Protein AF-A0A7X7AUW6-F1 (afdb_monomer_lite)

pLDDT: mean 80.63, std 22.16, range [25.52, 98.69]

Radius of gyration: 25.63 Å; chains: 1; bounding box: 77×44×55 Å

Secondary structure (DSSP, 8-state):
-----TTSHHHHTTSGGG----PPPPPP---SSHHHHHHHHHHHHHHHHHHHHT----HHHHHHHHHHS-SEEE-S--EEEEE--TTS---TTT-EEEEEEEEEEE-S-TTBTTTEEEEEEEEEEEEE-TTSTT--EEEEEEEEEEEEEEEEE-TTS-EEEEEEEEEEEEE----GGG--EEEEEEEEEEEESSSS-EEEE-

Sequence (202 aa):
MKYFSRSIVVLLFLFFSLFDINGQEEKQEVDTIDNSTKRIDLLIKEKVLKERSSLEISEDDVRRKLDSTHSFGILKDNYFITGNPLNKQFNVENADVKYQISFRQRLSSSYLPFNTFIFISYTQKSFWSIYKKSSPFRDTNFNPGIGFGRYLISDDNNYMGSVFLQLEHESNGKDSLNSRSWDFASISGKYYFNEQLFFRAK

Structure (mmCIF, N/CA/C/O backbone):
data_AF-A0A7X7AUW6-F1
#
_entry.id   AF-A0A7X7AUW6-F1
#
loop_
_atom_site.group_PDB
_atom_site.id
_atom_site.type_symbol
_atom_site.label_atom_id
_atom_site.label_alt_id
_atom_site.label_comp_id
_atom_site.label_asym_id
_atom_site.label_entity_id
_atom_site.label_seq_id
_atom_site.pdbx_PDB_ins_code
_atom_site.Cartn_x
_atom_site.Cartn_y
_atom_site.Cartn_z
_atom_site.occupancy
_atom_site.B_iso_or_equiv
_atom_site.auth_seq_id
_atom_site.auth_comp_id
_atom_site.auth_asym_id
_atom_site.auth_atom_id
_atom_site.pdbx_PDB_model_num
ATOM 1 N N . MET A 1 1 ? -30.098 21.031 17.868 1.00 42.16 1 MET A N 1
ATOM 2 C CA . MET A 1 1 ? -29.919 22.415 17.371 1.00 42.16 1 MET A CA 1
ATOM 3 C C . MET A 1 1 ? -28.447 22.806 17.490 1.00 42.16 1 MET A C 1
ATOM 5 O O . MET A 1 1 ? -28.010 23.008 18.613 1.00 42.16 1 MET A O 1
ATOM 9 N N . LYS A 1 2 ? -27.694 22.853 16.373 1.00 35.31 2 LYS A N 1
ATOM 10 C CA . LYS A 1 2 ? -26.579 23.790 16.076 1.00 35.31 2 LYS A CA 1
ATOM 11 C C . LYS A 1 2 ? -25.872 23.403 14.754 1.00 35.31 2 LYS A C 1
ATOM 13 O O . LYS A 1 2 ? -25.181 22.401 14.682 1.00 35.31 2 LYS A O 1
ATOM 18 N N . TYR A 1 3 ? -26.112 24.246 13.745 1.00 39.78 3 TYR A N 1
ATOM 19 C CA . TYR A 1 3 ? -25.305 24.587 12.560 1.00 39.78 3 TYR A CA 1
ATOM 20 C C . TYR A 1 3 ? -24.796 23.486 11.611 1.00 39.78 3 TYR A C 1
ATOM 22 O O . TYR A 1 3 ? -23.622 23.137 11.599 1.00 39.78 3 TYR A O 1
ATOM 30 N N . PHE A 1 4 ? -25.672 23.081 10.686 1.00 34.62 4 PHE A N 1
ATOM 31 C CA . PHE A 1 4 ? -25.282 22.563 9.371 1.00 34.62 4 PHE A CA 1
ATOM 32 C C . PHE A 1 4 ? -25.029 23.768 8.442 1.00 34.62 4 PHE A C 1
ATOM 34 O O . PHE A 1 4 ? -25.927 24.585 8.221 1.00 34.62 4 PHE A O 1
ATOM 41 N N . SER A 1 5 ? -23.796 23.938 7.960 1.00 37.59 5 SER A N 1
ATOM 42 C CA . SER A 1 5 ? -23.404 25.049 7.081 1.00 37.59 5 SER A CA 1
ATOM 43 C C . SER A 1 5 ? -24.093 24.933 5.715 1.00 37.59 5 SER A C 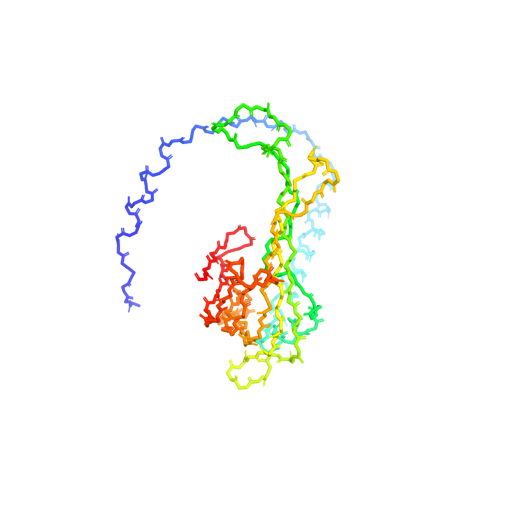1
ATOM 45 O O . SER A 1 5 ? -23.928 23.951 4.995 1.00 37.59 5 SER A O 1
ATOM 47 N N . ARG A 1 6 ? -24.871 25.961 5.360 1.00 46.72 6 ARG A N 1
ATOM 48 C CA . ARG A 1 6 ? -25.712 26.065 4.152 1.00 46.72 6 ARG A CA 1
ATOM 49 C C . ARG A 1 6 ? -24.939 26.231 2.830 1.00 46.72 6 ARG A C 1
ATOM 51 O O . ARG A 1 6 ? -25.569 26.396 1.792 1.00 46.72 6 ARG A O 1
ATOM 58 N N . SER A 1 7 ? -23.609 26.152 2.826 1.00 44.56 7 SER A N 1
ATOM 59 C CA . SER A 1 7 ? -22.804 26.462 1.631 1.00 44.56 7 SER A CA 1
ATOM 60 C C . SER A 1 7 ? -22.541 25.275 0.690 1.00 44.56 7 SER A C 1
ATOM 62 O O . SER A 1 7 ? -22.112 25.491 -0.437 1.00 44.56 7 SER A O 1
ATOM 64 N N . ILE A 1 8 ? -22.819 24.031 1.098 1.00 43.50 8 ILE A N 1
ATOM 65 C CA . ILE A 1 8 ? -22.532 22.829 0.279 1.00 43.50 8 ILE A CA 1
ATOM 66 C C . ILE A 1 8 ? -23.701 22.452 -0.648 1.00 43.50 8 ILE A C 1
ATOM 68 O O . ILE A 1 8 ? -23.494 21.877 -1.714 1.00 43.50 8 ILE A O 1
ATOM 72 N N . VAL A 1 9 ? -24.932 22.831 -0.296 1.00 46.25 9 VAL A N 1
ATOM 73 C CA . VAL A 1 9 ? -26.137 22.428 -1.044 1.00 46.25 9 VAL A CA 1
ATOM 74 C C . VAL A 1 9 ? -26.258 23.156 -2.391 1.00 46.25 9 VAL A C 1
ATOM 76 O O . VAL A 1 9 ? -26.790 22.597 -3.344 1.00 46.25 9 VAL A O 1
ATOM 79 N N . VAL A 1 10 ? -25.709 24.370 -2.515 1.00 44.62 10 VAL A N 1
ATOM 80 C CA . VAL A 1 10 ? -25.826 25.167 -3.752 1.00 44.62 10 VAL A CA 1
ATOM 81 C C . VAL A 1 10 ? -24.852 24.696 -4.843 1.00 44.62 10 VAL A C 1
ATOM 83 O O . VAL A 1 10 ? -25.171 24.803 -6.023 1.00 44.62 10 VAL A O 1
ATOM 86 N N . LEU A 1 11 ? -23.709 24.095 -4.486 1.00 35.91 11 LEU A N 1
ATOM 87 C CA . LEU A 1 11 ? -22.732 23.620 -5.479 1.00 35.91 11 LEU A CA 1
ATOM 88 C C . LEU A 1 11 ? -23.131 22.283 -6.139 1.00 35.91 11 LEU A C 1
ATOM 90 O O . LEU A 1 11 ? -22.695 21.993 -7.248 1.00 35.91 11 LEU A O 1
ATOM 94 N N . LEU A 1 12 ? -23.982 21.485 -5.483 1.00 40.31 12 LEU A N 1
ATOM 95 C CA . LEU A 1 12 ? -24.453 20.185 -5.984 1.00 40.31 12 LEU A CA 1
ATOM 96 C C . LEU A 1 12 ? -25.571 20.301 -7.033 1.00 40.31 12 LEU A C 1
ATOM 98 O O . LEU A 1 12 ? -25.712 19.414 -7.872 1.00 40.31 12 LEU A O 1
ATOM 102 N N . PHE A 1 13 ? -26.325 21.404 -7.040 1.00 42.47 13 PHE A N 1
ATOM 103 C CA . PHE A 1 13 ? -27.402 21.619 -8.015 1.00 42.47 13 PHE A CA 1
ATOM 104 C C . PHE A 1 13 ? -26.894 21.954 -9.428 1.00 42.47 13 PHE A C 1
ATOM 106 O O . PHE A 1 13 ? -27.584 21.668 -10.401 1.00 42.47 13 PHE A O 1
ATOM 113 N N . LEU A 1 14 ? -25.677 22.495 -9.565 1.00 35.28 14 LEU A N 1
ATOM 114 C CA . LEU A 1 14 ? -25.087 22.845 -10.867 1.00 35.28 14 LEU A CA 1
ATOM 115 C C . LEU A 1 14 ? -24.444 21.658 -11.605 1.00 35.28 14 LEU A C 1
ATOM 117 O O . LEU A 1 14 ? -24.085 21.799 -12.768 1.00 35.28 14 LEU A O 1
ATOM 121 N N . PHE A 1 15 ? -24.311 20.489 -10.968 1.00 39.88 15 PHE A N 1
ATOM 122 C CA . PHE A 1 15 ? -23.691 19.309 -11.591 1.00 39.88 15 PHE A CA 1
ATOM 123 C C . PHE A 1 15 ? -24.710 18.320 -12.187 1.00 39.88 15 PHE A C 1
ATOM 125 O O . PHE A 1 15 ? -24.343 17.464 -12.987 1.00 39.88 15 PHE A O 1
ATOM 132 N N . PHE A 1 16 ? -25.995 18.445 -11.837 1.00 41.78 16 PHE A N 1
ATOM 133 C CA . PHE A 1 16 ? -27.054 17.539 -12.305 1.00 41.78 16 PHE A CA 1
ATOM 134 C C . PHE A 1 16 ? -27.676 17.927 -13.657 1.00 41.78 16 PHE A C 1
ATOM 136 O O . PHE A 1 16 ? -28.463 17.156 -14.195 1.00 41.78 16 PHE A O 1
ATOM 143 N N . SER A 1 17 ? -27.314 19.070 -14.253 1.00 33.62 17 SER A N 1
ATOM 144 C CA . SER A 1 17 ? -27.879 19.518 -15.539 1.00 33.62 17 SER A CA 1
ATOM 145 C C . SER A 1 17 ? -27.188 18.938 -16.785 1.00 33.62 17 SER A C 1
ATOM 147 O O . SER A 1 17 ? -27.391 19.466 -17.873 1.00 33.62 17 SER A O 1
ATOM 149 N N . LEU A 1 18 ? -26.343 17.907 -16.651 1.00 33.12 18 LEU A N 1
ATOM 150 C CA . LEU A 1 18 ? -25.552 17.351 -17.765 1.00 33.12 18 LEU A CA 1
ATOM 151 C C . LEU A 1 18 ? -25.733 15.842 -18.009 1.00 33.12 18 LEU A C 1
ATOM 153 O O . LEU A 1 18 ? -24.964 15.262 -18.770 1.00 33.12 18 LEU A O 1
ATOM 157 N N . PHE A 1 19 ? -26.742 15.198 -17.418 1.00 38.19 19 PHE A N 1
ATOM 158 C CA . PHE A 1 19 ? -27.024 13.783 -17.683 1.00 38.19 19 PHE A CA 1
ATOM 159 C C . PHE A 1 19 ? -28.430 13.598 -18.261 1.00 38.19 19 PHE A C 1
ATOM 161 O O . PHE A 1 19 ? -29.406 13.519 -17.520 1.00 38.19 19 PHE A O 1
ATOM 168 N N . ASP A 1 20 ? -28.517 13.490 -19.589 1.00 37.97 20 ASP A N 1
ATOM 169 C CA . ASP A 1 20 ? -29.679 12.911 -20.268 1.00 37.97 20 ASP A CA 1
ATOM 170 C C . ASP A 1 20 ? -29.674 11.393 -20.037 1.00 37.97 20 ASP A C 1
ATOM 172 O O . ASP A 1 20 ? -28.840 10.660 -20.574 1.00 37.97 20 ASP A O 1
ATOM 176 N N . ILE A 1 21 ? -30.596 10.914 -19.201 1.00 37.03 21 ILE A N 1
ATOM 177 C CA . ILE A 1 21 ? -30.823 9.487 -18.956 1.00 37.03 21 ILE A CA 1
ATOM 178 C C . ILE A 1 21 ? -31.980 9.044 -19.854 1.00 37.03 21 ILE A C 1
ATOM 180 O O . ILE A 1 21 ? -33.142 9.291 -19.545 1.00 37.03 21 ILE A O 1
ATOM 184 N N . ASN A 1 22 ? -31.669 8.360 -20.956 1.00 31.38 22 ASN A N 1
ATOM 185 C CA . ASN A 1 22 ? -32.659 7.588 -21.705 1.00 31.38 22 ASN A CA 1
ATOM 186 C C . ASN A 1 22 ? -32.794 6.204 -21.055 1.00 31.38 22 ASN A C 1
ATOM 188 O O . ASN A 1 22 ? -31.885 5.381 -21.154 1.00 31.38 22 ASN A O 1
ATOM 192 N N . GLY A 1 23 ? -33.916 5.957 -20.377 1.00 29.97 23 GLY A N 1
ATOM 193 C CA . GLY A 1 23 ? -34.311 4.629 -19.903 1.00 29.97 23 GLY A CA 1
ATOM 194 C C . GLY A 1 23 ? -35.258 3.963 -20.901 1.00 29.97 23 GLY A C 1
ATOM 195 O O . GLY A 1 23 ? -36.224 4.585 -21.334 1.00 29.97 23 GLY A O 1
ATOM 196 N N . GLN A 1 24 ? -34.990 2.710 -21.275 1.00 25.52 24 GLN A N 1
ATOM 197 C CA . GLN A 1 24 ? -35.984 1.860 -21.938 1.00 25.52 24 GLN A CA 1
ATOM 198 C C . GLN A 1 24 ? -36.875 1.189 -20.885 1.00 25.52 24 GLN A C 1
ATOM 200 O O . GLN A 1 24 ? -36.371 0.671 -19.891 1.00 25.52 24 GLN A O 1
ATOM 205 N N . GLU A 1 25 ? -38.188 1.197 -21.122 1.00 31.23 25 GLU A N 1
ATOM 206 C CA . GLU A 1 25 ? -39.197 0.506 -20.311 1.00 31.23 25 GLU A CA 1
ATOM 207 C C . GLU A 1 25 ? -39.195 -1.011 -20.563 1.00 31.23 25 GLU A C 1
ATOM 209 O O . GLU A 1 25 ? -39.184 -1.468 -21.708 1.00 31.23 25 GLU A O 1
ATOM 214 N N . GLU A 1 26 ? -39.272 -1.791 -19.483 1.00 28.03 26 GLU A N 1
ATOM 215 C CA . GLU A 1 26 ? -39.478 -3.242 -19.493 1.00 28.03 26 GLU A CA 1
ATOM 216 C C . GLU A 1 26 ? -40.971 -3.557 -19.258 1.00 28.03 26 GLU A C 1
ATOM 218 O O . GLU A 1 26 ? -41.591 -3.044 -18.325 1.00 28.03 26 GLU A O 1
ATOM 223 N N . LYS A 1 27 ? -41.572 -4.378 -20.132 1.00 29.92 27 LYS A N 1
ATOM 224 C CA . LYS A 1 27 ? -42.983 -4.804 -20.059 1.00 29.92 27 LYS A CA 1
ATOM 225 C C . LYS A 1 27 ? -43.181 -5.932 -19.038 1.00 29.92 27 LYS A C 1
ATOM 227 O O . LYS A 1 27 ? -42.437 -6.904 -19.041 1.00 29.92 27 LYS A O 1
ATOM 232 N N . GLN A 1 28 ? -44.250 -5.825 -18.245 1.00 40.25 28 GLN A N 1
ATOM 233 C CA . GLN A 1 28 ? -44.745 -6.849 -17.314 1.00 40.25 28 GLN A CA 1
ATOM 234 C C . GLN A 1 28 ? -45.430 -8.037 -18.010 1.00 40.25 28 GLN A C 1
ATOM 236 O O . GLN A 1 28 ? -46.217 -7.830 -18.935 1.00 40.25 28 GLN A O 1
ATOM 241 N N . GLU A 1 29 ? -45.269 -9.244 -17.446 1.00 31.86 29 GLU A N 1
ATOM 242 C CA . GLU A 1 29 ? -46.174 -10.382 -17.674 1.00 31.86 29 GLU A CA 1
ATOM 243 C C . GLU A 1 29 ? -46.441 -11.224 -16.392 1.00 31.86 29 GLU A C 1
ATOM 245 O O . GLU A 1 29 ? -45.546 -11.850 -15.837 1.00 31.86 29 GLU A O 1
ATOM 250 N N . VAL A 1 30 ? -47.710 -11.154 -15.950 1.00 40.16 30 VAL A N 1
ATOM 251 C CA . VAL A 1 30 ? -48.655 -12.104 -15.297 1.00 40.16 30 VAL A CA 1
ATOM 252 C C . VAL A 1 30 ? -48.260 -13.009 -14.100 1.00 40.16 30 VAL A C 1
ATOM 254 O O . VAL A 1 30 ? -47.555 -14.008 -14.214 1.00 40.16 30 VAL A O 1
ATOM 257 N N . ASP A 1 31 ? -48.945 -12.728 -12.979 1.00 52.84 31 ASP A N 1
ATOM 258 C CA . ASP A 1 31 ? -49.043 -13.464 -11.709 1.00 52.84 31 ASP A CA 1
ATOM 259 C C . ASP A 1 31 ? -49.947 -14.711 -11.749 1.00 52.84 31 ASP A C 1
ATOM 261 O O . ASP A 1 31 ? -51.124 -14.615 -12.093 1.00 52.84 31 ASP A O 1
ATOM 265 N N . THR A 1 32 ? -49.463 -15.847 -11.223 1.00 48.50 32 THR A N 1
ATOM 266 C CA . THR A 1 32 ? -50.325 -16.884 -10.591 1.00 48.50 32 THR A CA 1
ATOM 267 C C . THR A 1 32 ? -49.701 -17.623 -9.384 1.00 48.50 32 THR A C 1
ATOM 269 O O . THR A 1 32 ? -50.350 -18.491 -8.807 1.00 48.50 32 THR A O 1
ATOM 272 N N . ILE A 1 33 ? -48.498 -17.260 -8.910 1.00 45.16 33 ILE A N 1
ATOM 273 C CA . ILE A 1 33 ? -47.813 -17.929 -7.766 1.00 45.16 33 ILE A CA 1
ATOM 274 C C . ILE A 1 33 ? -47.707 -17.018 -6.512 1.00 45.16 33 ILE A C 1
ATOM 276 O O . ILE A 1 33 ? -47.385 -17.460 -5.410 1.00 45.16 33 ILE A O 1
ATOM 280 N N . ASP A 1 34 ? -48.067 -15.745 -6.656 1.00 56.97 34 ASP A N 1
ATOM 281 C CA . ASP A 1 34 ? -47.532 -14.607 -5.899 1.00 56.97 34 ASP A CA 1
ATOM 282 C C . ASP A 1 34 ? -47.958 -14.483 -4.416 1.00 56.97 34 ASP A C 1
ATOM 284 O O . ASP A 1 34 ? -47.169 -14.065 -3.571 1.00 56.97 34 ASP A O 1
ATOM 288 N N . ASN A 1 35 ? -49.164 -14.902 -4.017 1.00 51.97 35 ASN A N 1
ATOM 289 C CA . ASN A 1 35 ? -49.648 -14.608 -2.654 1.00 51.97 35 ASN A CA 1
ATOM 290 C C . ASN A 1 35 ? -49.057 -15.501 -1.545 1.00 51.97 35 ASN A C 1
ATOM 292 O O . ASN A 1 35 ? -48.914 -15.059 -0.401 1.00 51.97 35 ASN A O 1
ATOM 296 N N . SER A 1 36 ? -48.706 -16.751 -1.851 1.00 50.28 36 SER A N 1
ATOM 297 C CA . SER A 1 36 ? -48.067 -17.673 -0.898 1.00 50.28 36 SER A CA 1
ATOM 298 C C . SER A 1 36 ? -46.583 -17.366 -0.717 1.00 50.28 36 SER A C 1
ATOM 300 O O . SER A 1 36 ? -46.098 -17.328 0.414 1.00 50.28 36 SER A O 1
ATOM 302 N N . THR A 1 37 ? -45.881 -17.074 -1.812 1.00 49.50 37 THR A N 1
ATOM 303 C CA . THR A 1 37 ? -44.485 -16.624 -1.796 1.00 49.50 37 THR A CA 1
ATOM 304 C C . THR A 1 37 ? -44.355 -15.257 -1.143 1.00 49.50 37 THR A C 1
ATOM 306 O O . THR A 1 37 ? -43.500 -15.115 -0.280 1.00 49.50 37 THR A O 1
ATOM 309 N N . LYS A 1 38 ? -45.258 -14.297 -1.403 1.00 59.84 38 LYS A N 1
ATOM 310 C CA . LYS A 1 38 ? -45.257 -13.000 -0.698 1.00 59.84 38 LYS A CA 1
ATOM 311 C C . LYS A 1 38 ? -45.365 -13.139 0.814 1.00 59.84 38 LYS A C 1
ATOM 313 O O . LYS A 1 38 ? -44.692 -12.408 1.532 1.00 59.84 38 LYS A O 1
ATOM 318 N N . ARG A 1 39 ? -46.186 -14.067 1.322 1.00 56.12 39 ARG A N 1
ATOM 319 C CA . ARG A 1 39 ? -46.294 -14.325 2.771 1.00 56.12 39 ARG A CA 1
ATOM 320 C C . ARG A 1 39 ? -45.024 -14.948 3.338 1.00 56.12 39 ARG A C 1
ATOM 322 O O . ARG A 1 39 ? -44.604 -14.556 4.420 1.00 56.12 39 ARG A O 1
ATOM 329 N N . ILE A 1 40 ? -44.414 -15.886 2.618 1.00 59.00 40 ILE A N 1
ATOM 330 C CA . ILE A 1 40 ? -43.144 -16.504 3.018 1.00 59.00 40 ILE A CA 1
ATOM 331 C C . ILE A 1 40 ? -42.019 -15.461 3.009 1.00 59.00 40 ILE A C 1
ATOM 333 O O . ILE A 1 40 ? -41.293 -15.365 3.992 1.00 59.00 40 ILE A O 1
ATOM 337 N N . ASP A 1 41 ? -41.941 -14.613 1.986 1.00 70.19 41 ASP A N 1
ATOM 338 C CA . ASP A 1 41 ? -40.983 -13.508 1.904 1.00 70.19 41 ASP A CA 1
ATOM 339 C C . ASP A 1 41 ? -41.202 -12.473 3.006 1.00 70.19 41 ASP A C 1
ATOM 341 O O . ASP A 1 41 ? -40.235 -11.995 3.591 1.00 70.19 41 ASP A O 1
ATOM 345 N N . LEU A 1 42 ? -42.454 -12.151 3.346 1.00 69.44 42 LEU A N 1
ATOM 346 C CA . LEU A 1 42 ? -42.773 -11.263 4.466 1.00 69.44 42 LEU A CA 1
ATOM 347 C C . LEU A 1 42 ? -42.343 -11.859 5.805 1.00 69.44 42 LEU A C 1
ATOM 349 O O . LEU A 1 42 ? -41.742 -11.149 6.603 1.00 69.44 42 LEU A O 1
ATOM 353 N N . LEU A 1 43 ? -42.589 -13.150 6.034 1.00 70.62 43 LEU A N 1
ATOM 354 C CA . LEU A 1 43 ? -42.191 -13.845 7.261 1.00 70.62 43 LEU A CA 1
ATOM 355 C C . LEU A 1 43 ? -40.671 -14.003 7.362 1.00 70.62 43 LEU A C 1
ATOM 357 O O . LEU A 1 43 ? -40.106 -13.841 8.441 1.00 70.62 43 LEU A O 1
ATOM 361 N N . ILE A 1 44 ? -39.995 -14.282 6.246 1.00 71.12 44 ILE A N 1
ATOM 362 C CA . ILE A 1 44 ? -38.532 -14.313 6.172 1.00 71.12 44 ILE A CA 1
ATOM 363 C C . ILE A 1 44 ? -37.983 -12.914 6.430 1.00 71.12 44 ILE A C 1
ATOM 365 O O . ILE A 1 44 ? -37.087 -12.762 7.251 1.00 71.12 44 ILE A O 1
ATOM 369 N N . LYS A 1 45 ? -38.543 -11.880 5.801 1.00 71.25 45 LYS A N 1
ATOM 370 C CA . LYS A 1 45 ? -38.130 -10.489 5.994 1.00 71.25 45 LYS A CA 1
ATOM 371 C C . LYS A 1 45 ? -38.364 -10.031 7.428 1.00 71.25 45 LYS A C 1
ATOM 373 O O . LYS A 1 45 ? -37.484 -9.396 7.989 1.00 71.25 45 LYS A O 1
ATOM 378 N N . GLU A 1 46 ? -39.487 -10.387 8.044 1.00 72.19 46 GLU A N 1
ATOM 379 C CA . GLU A 1 46 ? -39.783 -10.090 9.447 1.00 72.19 46 GLU A CA 1
ATOM 380 C C . GLU A 1 46 ? -38.829 -10.837 10.383 1.00 72.19 46 GLU A C 1
ATOM 382 O O . GLU A 1 46 ? -38.276 -10.232 11.294 1.00 72.19 46 GLU A O 1
ATOM 387 N N . LYS A 1 47 ? -38.552 -12.120 10.123 1.00 64.06 47 LYS A N 1
ATOM 388 C CA . LYS A 1 47 ? -37.592 -12.912 10.902 1.00 64.06 47 LYS A CA 1
ATOM 389 C C . LYS A 1 47 ? -36.167 -12.372 10.773 1.00 64.06 47 LYS A C 1
ATOM 391 O O . LYS A 1 47 ? -35.498 -12.229 11.787 1.00 64.06 47 LYS A O 1
ATOM 396 N N . VAL A 1 48 ? -35.747 -11.990 9.566 1.00 66.00 48 VAL A N 1
ATOM 397 C CA . VAL A 1 48 ? -34.449 -11.354 9.283 1.00 66.00 48 VAL A CA 1
ATOM 398 C C . VAL A 1 48 ? -34.367 -9.964 9.914 1.00 66.00 48 VAL A C 1
ATOM 400 O O . VAL A 1 48 ? -33.337 -9.614 10.479 1.00 66.00 48 VAL A O 1
ATOM 403 N N . LEU A 1 49 ? -35.436 -9.166 9.862 1.00 65.38 49 LEU A N 1
ATOM 404 C CA . LEU A 1 49 ? -35.506 -7.859 10.525 1.00 65.38 49 LEU A CA 1
ATOM 405 C C . LEU A 1 49 ? -35.468 -8.008 12.049 1.00 65.38 49 LEU A C 1
ATOM 407 O O . LEU A 1 49 ? -34.817 -7.213 12.720 1.00 65.38 49 LEU A O 1
ATOM 411 N N . LYS A 1 50 ? -36.103 -9.052 12.589 1.00 59.56 50 LYS A N 1
ATOM 412 C CA . LYS A 1 50 ? -36.117 -9.366 14.018 1.00 59.56 50 LYS A CA 1
ATOM 413 C C . LYS A 1 50 ? -34.760 -9.891 14.498 1.00 59.56 50 LYS A C 1
ATOM 415 O O . LYS A 1 50 ? -34.282 -9.421 15.524 1.00 59.56 50 LYS A O 1
ATOM 420 N N . GLU A 1 51 ? -34.091 -10.750 13.727 1.00 53.09 51 GLU A N 1
ATOM 421 C CA . GLU A 1 51 ? -32.700 -11.174 13.973 1.00 53.09 51 GLU A CA 1
ATOM 422 C C . GLU A 1 51 ? -31.714 -10.001 13.875 1.00 53.09 51 GLU A C 1
ATOM 424 O O . GLU A 1 51 ? -30.835 -9.867 14.727 1.00 53.09 51 GLU A O 1
ATOM 429 N N . ARG A 1 52 ? -31.901 -9.101 12.898 1.00 55.44 52 ARG A N 1
ATOM 430 C CA . ARG A 1 52 ? -31.142 -7.844 12.786 1.00 55.44 52 ARG A CA 1
ATOM 431 C C . ARG A 1 52 ? -31.391 -6.901 13.964 1.00 55.44 52 ARG A C 1
ATOM 433 O O . ARG A 1 52 ? -30.470 -6.199 14.355 1.00 55.44 52 ARG A O 1
ATOM 440 N N . SER A 1 53 ? -32.595 -6.897 14.540 1.00 52.25 53 SER A N 1
ATOM 441 C CA . SER A 1 53 ? -32.921 -6.082 15.719 1.00 52.25 53 SER A CA 1
ATOM 442 C C . SER A 1 53 ? -32.366 -6.642 17.037 1.00 52.25 53 SER A C 1
ATOM 444 O O . SER A 1 53 ? -32.302 -5.912 18.017 1.00 52.25 53 SER A O 1
ATOM 446 N N . SER A 1 54 ? -31.957 -7.918 17.072 1.00 47.06 54 SER A N 1
ATOM 447 C CA . SER A 1 54 ? -31.487 -8.603 18.290 1.00 47.06 54 SER A CA 1
ATOM 448 C C . SER A 1 54 ? -29.967 -8.747 18.417 1.00 47.06 54 SER A C 1
ATOM 450 O O . SER A 1 54 ? -29.492 -9.347 19.378 1.00 47.06 54 SER A O 1
ATOM 452 N N . LEU A 1 55 ? -29.193 -8.215 17.473 1.00 56.22 55 LEU A N 1
ATOM 453 C CA . LEU A 1 55 ? -27.734 -8.171 17.550 1.00 56.22 55 LEU A CA 1
ATOM 454 C C . LEU A 1 55 ? -27.293 -6.712 17.453 1.00 56.22 55 LEU A C 1
ATOM 456 O O . LEU A 1 55 ? -26.850 -6.263 16.398 1.00 56.22 55 LEU A O 1
ATOM 460 N N . GLU A 1 56 ? -27.411 -5.963 18.551 1.00 64.50 56 GLU A N 1
ATOM 461 C CA . GLU A 1 56 ? -26.562 -4.783 18.729 1.00 64.50 56 GLU A CA 1
ATOM 462 C C . GLU A 1 56 ? -25.116 -5.286 18.788 1.00 64.50 56 GLU A C 1
ATOM 464 O O . GLU A 1 56 ? -24.626 -5.739 19.820 1.00 64.50 56 GLU A O 1
ATOM 469 N N . ILE A 1 57 ? -24.457 -5.316 17.630 1.00 76.81 57 ILE A N 1
ATOM 470 C CA . ILE A 1 57 ? -23.049 -5.687 17.518 1.00 76.81 57 ILE A CA 1
ATOM 471 C C . ILE A 1 57 ? -22.270 -4.608 18.263 1.00 76.81 57 ILE A C 1
ATOM 473 O O . ILE A 1 57 ? -22.352 -3.449 17.874 1.00 76.81 57 ILE A O 1
ATOM 477 N N . SER A 1 58 ? -21.530 -4.957 19.315 1.00 87.81 58 SER A N 1
ATOM 478 C CA . SER A 1 58 ? -20.688 -3.978 20.011 1.00 87.81 58 SER A CA 1
ATOM 479 C C . SER A 1 58 ? -19.454 -3.619 19.176 1.00 87.81 58 SER A C 1
ATOM 481 O O . SER A 1 58 ? -18.998 -4.415 18.351 1.00 87.81 58 SER A O 1
ATOM 483 N N . GLU A 1 59 ? -18.849 -2.454 19.419 1.00 87.69 59 GLU A N 1
ATOM 484 C CA . GLU A 1 59 ? -17.601 -2.050 18.754 1.00 87.69 59 GLU A CA 1
ATOM 485 C C . GLU A 1 59 ? -16.503 -3.125 18.896 1.00 87.69 59 GLU A C 1
ATOM 487 O O . GLU A 1 59 ? -15.757 -3.412 17.955 1.00 87.69 59 GLU A O 1
ATOM 492 N N . ASP A 1 60 ? -16.436 -3.778 20.058 1.00 89.81 60 ASP A N 1
ATOM 493 C CA . ASP A 1 60 ? -15.488 -4.860 20.319 1.00 89.81 60 ASP A CA 1
ATOM 494 C C . ASP A 1 60 ? -15.779 -6.119 19.505 1.00 89.81 60 ASP A C 1
ATOM 496 O O . ASP A 1 60 ? -14.839 -6.801 19.090 1.00 89.81 60 ASP A O 1
ATOM 500 N N . ASP A 1 61 ? -17.046 -6.425 19.230 1.00 90.50 61 ASP A N 1
ATOM 501 C CA . ASP A 1 61 ? -17.415 -7.531 18.346 1.00 90.50 61 ASP A CA 1
ATOM 502 C C . ASP A 1 61 ? -17.015 -7.234 16.898 1.00 90.50 61 ASP A C 1
ATOM 504 O O . ASP A 1 61 ? -16.480 -8.115 16.216 1.00 90.50 61 ASP A O 1
ATOM 508 N N . VAL A 1 62 ? -17.179 -5.982 16.450 1.00 90.75 62 VAL A N 1
ATOM 509 C CA . VAL A 1 62 ? -16.704 -5.522 15.135 1.00 90.75 62 VAL A CA 1
ATOM 510 C C . VAL A 1 62 ? -15.188 -5.674 15.034 1.00 90.75 62 VAL A C 1
ATOM 512 O O . VAL A 1 62 ? -14.695 -6.279 14.079 1.00 90.75 62 VAL A O 1
ATOM 515 N N . ARG A 1 63 ? -14.426 -5.179 16.022 1.00 92.44 63 ARG A N 1
ATOM 516 C CA . ARG A 1 63 ? -12.957 -5.313 16.038 1.00 92.44 63 ARG A CA 1
ATOM 517 C C . ARG A 1 63 ? -12.523 -6.768 16.056 1.00 92.44 63 ARG A C 1
ATOM 519 O O . ARG A 1 63 ? -11.666 -7.144 15.263 1.00 92.44 63 ARG A O 1
ATOM 526 N N . ARG A 1 64 ? -13.144 -7.610 16.885 1.00 93.19 64 ARG A N 1
ATOM 527 C CA . ARG A 1 64 ? -12.837 -9.045 16.947 1.00 93.19 64 ARG A CA 1
ATOM 528 C C . ARG A 1 64 ? -13.110 -9.727 15.614 1.00 93.19 64 ARG A C 1
ATOM 530 O O . ARG A 1 64 ? -12.318 -10.560 15.174 1.00 93.19 64 ARG A O 1
ATOM 537 N N . LYS A 1 65 ? -14.193 -9.341 14.933 1.00 92.75 65 LYS A N 1
ATOM 538 C CA . LYS A 1 65 ? -14.498 -9.836 13.591 1.00 92.75 65 LYS A CA 1
ATOM 539 C C . LYS A 1 65 ? -13.434 -9.399 12.587 1.00 92.75 65 LYS A C 1
ATOM 541 O O . LYS A 1 65 ? -12.948 -10.251 11.846 1.00 92.75 65 LYS A O 1
ATOM 546 N N . LEU A 1 66 ? -13.024 -8.131 12.593 1.00 91.81 66 LEU A N 1
ATOM 547 C CA . LEU A 1 66 ? -11.942 -7.623 11.740 1.00 91.81 66 LEU A CA 1
ATOM 548 C C . LEU A 1 66 ? -10.610 -8.326 12.033 1.00 91.81 66 LEU A C 1
ATOM 550 O O . LEU A 1 66 ? -9.926 -8.755 11.107 1.00 91.81 66 LEU A O 1
ATOM 554 N N . ASP A 1 67 ? -10.280 -8.539 13.302 1.00 92.75 67 ASP A N 1
ATOM 555 C CA . ASP A 1 67 ? -9.075 -9.248 13.721 1.00 92.75 67 ASP A CA 1
ATOM 556 C C . ASP A 1 67 ? -9.099 -10.742 13.377 1.00 92.75 67 ASP A C 1
ATOM 558 O O . ASP A 1 67 ? -8.035 -11.334 13.201 1.00 92.75 67 ASP A O 1
ATOM 562 N N . SER A 1 68 ? -10.282 -11.347 13.248 1.00 91.25 68 SER A N 1
ATOM 563 C CA . SER A 1 68 ? -10.438 -12.733 12.786 1.00 91.25 68 SER A CA 1
ATOM 564 C C . SER A 1 68 ? -10.269 -12.893 11.271 1.00 91.25 68 SER A C 1
ATOM 566 O O . SER A 1 68 ? -10.114 -14.012 10.785 1.00 91.25 68 SER A O 1
ATOM 568 N N . THR A 1 69 ? -10.297 -11.792 10.510 1.00 90.25 69 THR A N 1
ATOM 569 C CA . THR A 1 69 ? -10.009 -11.836 9.072 1.00 90.25 69 THR A CA 1
ATOM 570 C C . THR A 1 69 ? -8.523 -12.078 8.808 1.00 90.25 69 THR A C 1
ATOM 572 O O . THR A 1 69 ? -7.670 -11.914 9.687 1.00 90.25 69 THR A O 1
ATOM 575 N N . HIS A 1 70 ? -8.203 -12.455 7.569 1.00 90.25 70 HIS A N 1
ATOM 576 C CA . HIS A 1 70 ? -6.835 -12.713 7.134 1.00 90.25 70 HIS A CA 1
ATOM 577 C C . HIS A 1 70 ? -5.894 -11.553 7.491 1.00 90.25 70 HIS A C 1
ATOM 579 O O . HIS A 1 70 ? -6.158 -10.384 7.205 1.00 90.25 70 HIS A O 1
ATOM 585 N N . SER A 1 71 ? -4.770 -11.888 8.123 1.00 91.62 71 SER A N 1
ATOM 586 C CA . SER A 1 71 ? -3.742 -10.922 8.516 1.00 91.62 71 SER A CA 1
ATOM 587 C C . SER A 1 71 ? -2.937 -10.401 7.320 1.00 91.62 71 SER A C 1
ATOM 589 O O . SER A 1 71 ? -2.452 -9.268 7.364 1.00 91.62 71 SER A O 1
ATOM 591 N N . PHE A 1 72 ? -2.844 -11.190 6.247 1.00 94.19 72 PHE A N 1
ATOM 592 C CA . PHE A 1 72 ? -2.296 -10.781 4.958 1.00 94.19 72 PHE A CA 1
ATOM 593 C C . PHE A 1 72 ? -3.366 -10.080 4.117 1.00 94.19 72 PHE A C 1
ATOM 595 O O . PHE A 1 72 ? -4.486 -10.574 3.983 1.00 94.19 72 PHE A O 1
ATOM 602 N N . GLY A 1 73 ? -3.026 -8.945 3.510 1.00 92.06 73 GLY A N 1
ATOM 603 C CA . GLY A 1 73 ? -3.958 -8.226 2.651 1.00 92.06 73 GLY A CA 1
ATOM 604 C C . GLY A 1 73 ? -3.287 -7.293 1.656 1.00 92.06 73 GLY A C 1
ATOM 605 O O . GLY A 1 73 ? -2.098 -6.994 1.739 1.00 92.06 73 GLY A O 1
ATOM 606 N N . ILE A 1 74 ? -4.086 -6.794 0.718 1.00 93.12 74 ILE A N 1
ATOM 607 C CA . ILE A 1 74 ? -3.652 -5.825 -0.289 1.00 93.12 74 ILE A CA 1
ATOM 608 C C . ILE A 1 74 ? -3.492 -4.443 0.363 1.00 93.12 74 ILE A C 1
ATOM 610 O O . ILE A 1 74 ? -4.357 -4.010 1.127 1.00 93.12 74 ILE A O 1
ATOM 614 N N . LEU A 1 75 ? -2.387 -3.749 0.066 1.00 92.00 75 LEU A N 1
ATOM 615 C CA . LEU A 1 75 ? -2.125 -2.391 0.565 1.00 92.00 75 LEU A CA 1
ATOM 616 C C . LEU A 1 75 ? -2.371 -1.328 -0.513 1.00 92.00 75 LEU A C 1
ATOM 618 O O . LEU A 1 75 ? -3.182 -0.418 -0.329 1.00 92.00 75 LEU A O 1
ATOM 622 N N . LYS A 1 76 ? -1.654 -1.411 -1.633 1.00 94.00 76 LYS A N 1
ATOM 623 C CA . LYS A 1 76 ? -1.874 -0.610 -2.848 1.00 94.00 76 LYS A CA 1
ATOM 624 C C . LYS A 1 76 ? -2.303 -1.548 -3.975 1.00 94.00 76 LYS A C 1
ATOM 626 O O . LYS A 1 76 ? -2.259 -2.764 -3.815 1.00 94.00 76 LYS A O 1
ATOM 631 N N . ASP A 1 77 ? -2.697 -0.986 -5.109 1.00 94.75 77 ASP A N 1
ATOM 632 C CA . ASP A 1 77 ? -3.141 -1.796 -6.241 1.00 94.75 77 ASP A CA 1
ATOM 633 C C . ASP A 1 77 ? -2.029 -2.737 -6.705 1.00 94.75 77 ASP A C 1
ATOM 635 O O . ASP A 1 77 ? -0.860 -2.348 -6.804 1.00 94.75 77 ASP A O 1
ATOM 639 N N . ASN A 1 78 ? -2.412 -3.975 -6.987 1.00 97.25 78 ASN A N 1
ATOM 640 C CA . ASN A 1 78 ? -1.558 -4.944 -7.649 1.00 97.25 78 ASN A CA 1
ATOM 641 C C . ASN A 1 78 ? -1.955 -4.944 -9.120 1.00 97.25 78 ASN A C 1
ATOM 643 O O . ASN A 1 78 ? -3.114 -5.201 -9.438 1.00 97.25 78 ASN A O 1
ATOM 647 N N . TYR A 1 79 ? -1.025 -4.611 -10.006 1.00 97.38 79 TYR A N 1
ATOM 648 C CA . TYR A 1 79 ? -1.314 -4.514 -11.432 1.00 97.38 79 TYR A CA 1
ATOM 649 C C . TYR A 1 79 ? -0.106 -4.899 -12.264 1.00 97.38 79 TYR A C 1
ATOM 651 O O . TYR A 1 79 ? 1.039 -4.778 -11.828 1.00 97.38 79 TYR A O 1
ATOM 659 N N . PHE A 1 80 ? -0.387 -5.291 -13.499 1.00 96.75 80 PHE A N 1
ATOM 660 C CA . PHE A 1 80 ? 0.590 -5.533 -14.542 1.00 96.75 80 PHE A CA 1
ATOM 661 C C . PHE A 1 80 ? 0.030 -4.927 -15.824 1.00 96.75 80 PHE A C 1
ATOM 663 O O . PHE A 1 80 ? -1.005 -5.367 -16.319 1.00 96.75 80 PHE A O 1
ATOM 670 N N . ILE A 1 81 ? 0.673 -3.877 -16.323 1.00 94.69 81 ILE A N 1
ATOM 671 C CA . ILE A 1 81 ? 0.228 -3.152 -17.513 1.00 94.69 81 ILE A CA 1
ATOM 672 C C . ILE A 1 81 ? 1.374 -3.048 -18.511 1.00 94.69 81 ILE A C 1
ATOM 674 O O . ILE A 1 81 ? 2.541 -2.963 -18.128 1.00 94.69 81 ILE A O 1
ATOM 678 N N . THR A 1 82 ? 1.036 -3.023 -19.793 1.00 92.19 82 THR A N 1
ATOM 679 C CA . THR A 1 82 ? 1.984 -2.793 -20.883 1.00 92.19 82 THR A CA 1
ATOM 680 C C . THR A 1 82 ? 1.438 -1.732 -21.820 1.00 92.19 82 THR A C 1
ATOM 682 O O . THR A 1 82 ? 0.225 -1.552 -21.928 1.00 92.19 82 THR A O 1
ATOM 685 N N . GLY A 1 83 ? 2.329 -1.010 -22.486 1.00 88.25 83 GLY A N 1
ATOM 686 C CA . GLY A 1 83 ? 1.931 -0.042 -23.489 1.00 88.25 83 GLY A CA 1
ATOM 687 C C . GLY A 1 83 ? 3.104 0.768 -24.006 1.00 88.25 83 GLY A C 1
ATOM 688 O O . GLY A 1 83 ? 4.267 0.490 -23.710 1.00 88.25 83 GLY A O 1
ATOM 689 N N . ASN A 1 84 ? 2.758 1.795 -24.775 1.00 85.38 84 ASN A N 1
ATOM 690 C CA . ASN A 1 84 ? 3.702 2.744 -25.339 1.00 85.38 84 ASN A CA 1
ATOM 691 C C . ASN A 1 84 ? 3.415 4.151 -24.813 1.00 85.38 84 ASN A C 1
ATOM 693 O O . ASN A 1 84 ? 2.250 4.501 -24.606 1.00 85.38 84 ASN A O 1
ATOM 697 N N . PRO A 1 85 ? 4.450 4.980 -24.622 1.00 81.62 85 PRO A N 1
ATOM 698 C CA . PRO A 1 85 ? 4.257 6.386 -24.314 1.00 81.62 85 PRO A CA 1
ATOM 699 C C . PRO A 1 85 ? 3.558 7.092 -25.484 1.00 81.62 85 PRO A C 1
ATOM 701 O O . PRO A 1 85 ? 3.973 6.968 -26.633 1.00 81.62 85 PRO A O 1
ATOM 704 N N . LEU A 1 86 ? 2.511 7.864 -25.177 1.00 84.62 86 LEU A N 1
ATOM 705 C CA . LEU A 1 86 ? 1.653 8.520 -26.177 1.00 84.62 86 LEU A CA 1
ATOM 706 C C . LEU A 1 86 ? 2.396 9.528 -27.066 1.00 84.62 86 LEU A C 1
ATOM 708 O O . LEU A 1 86 ? 1.953 9.835 -28.166 1.00 84.62 86 LEU A O 1
ATOM 712 N N . ASN A 1 87 ? 3.522 10.057 -26.591 1.00 86.56 87 ASN A N 1
ATOM 713 C CA . ASN A 1 87 ? 4.312 11.071 -27.283 1.00 86.56 87 ASN A CA 1
ATOM 714 C C . ASN A 1 87 ? 5.442 10.495 -28.150 1.00 86.56 87 ASN A C 1
ATOM 716 O O . ASN A 1 87 ? 6.282 11.260 -28.623 1.00 86.56 87 ASN A O 1
ATOM 720 N N . LYS A 1 88 ? 5.519 9.172 -28.334 1.00 81.81 88 LYS A N 1
ATOM 721 C CA . LYS A 1 88 ? 6.550 8.549 -29.169 1.00 81.81 88 LYS A CA 1
ATOM 722 C C . LYS A 1 88 ? 5.938 7.567 -30.151 1.00 81.81 88 LYS A C 1
ATOM 724 O O . LYS A 1 88 ? 4.966 6.884 -29.845 1.00 81.81 88 LYS A O 1
ATOM 729 N N . GLN A 1 89 ? 6.560 7.460 -31.322 1.00 81.56 89 GLN A N 1
ATOM 730 C CA . GLN A 1 89 ? 6.233 6.376 -32.235 1.00 81.56 89 GLN A CA 1
ATOM 731 C C . GLN A 1 89 ? 6.575 5.024 -31.609 1.00 81.56 89 GLN A C 1
ATOM 733 O O . GLN A 1 89 ? 7.498 4.901 -30.791 1.00 81.56 89 GLN A O 1
ATOM 738 N N . PHE A 1 90 ? 5.815 4.016 -32.030 1.00 79.69 90 PHE A N 1
ATOM 739 C CA . PHE A 1 90 ? 6.041 2.638 -31.643 1.00 79.69 90 PHE A CA 1
ATOM 740 C C . PHE A 1 90 ? 7.463 2.226 -32.025 1.00 79.69 90 PHE A C 1
ATOM 742 O O . PHE A 1 90 ? 7.836 2.253 -33.197 1.00 79.69 90 PHE A O 1
ATOM 749 N N . ASN A 1 91 ? 8.263 1.840 -31.036 1.00 79.62 91 ASN A N 1
ATOM 750 C CA . ASN A 1 91 ? 9.544 1.200 -31.274 1.00 79.62 91 ASN A CA 1
ATOM 751 C C . ASN A 1 91 ? 9.876 0.238 -30.125 1.00 79.62 91 ASN A C 1
ATOM 753 O O . ASN A 1 91 ? 9.323 0.326 -29.027 1.00 79.62 91 ASN A O 1
ATOM 757 N N . VAL A 1 92 ? 10.819 -0.661 -30.395 1.00 78.38 92 VAL A N 1
ATOM 758 C CA . VAL A 1 92 ? 11.306 -1.683 -29.455 1.00 78.38 92 VAL A CA 1
ATOM 759 C C . VAL A 1 92 ? 11.909 -1.067 -28.181 1.00 78.38 92 VAL A C 1
ATOM 761 O O . VAL A 1 92 ? 11.946 -1.699 -27.129 1.00 78.38 92 VAL A O 1
ATOM 764 N N . GLU A 1 93 ? 12.341 0.191 -28.256 1.00 78.06 93 GLU A N 1
ATOM 765 C CA . GLU A 1 93 ? 12.986 0.915 -27.162 1.00 78.06 93 GLU A CA 1
ATOM 766 C C . GLU A 1 93 ? 12.005 1.570 -26.174 1.00 78.06 93 GLU A C 1
ATOM 768 O O . GLU A 1 93 ? 12.395 1.866 -25.043 1.00 78.06 93 GLU A O 1
ATOM 773 N N . ASN A 1 94 ? 10.762 1.819 -26.598 1.00 73.06 94 ASN A N 1
ATOM 774 C CA . ASN A 1 94 ? 9.761 2.608 -25.872 1.00 73.06 94 ASN A CA 1
ATOM 775 C C . ASN A 1 94 ? 8.634 1.760 -25.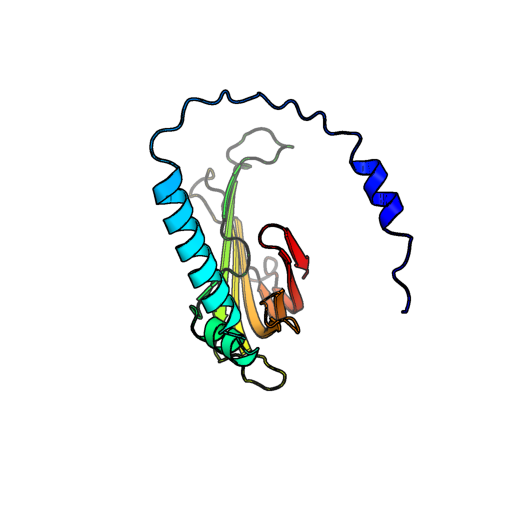276 1.00 73.06 94 ASN A C 1
ATOM 777 O O . ASN A 1 94 ? 7.893 2.251 -24.425 1.00 73.06 94 ASN A O 1
ATOM 781 N N . ALA A 1 95 ? 8.474 0.532 -25.755 1.00 67.06 95 ALA A N 1
ATOM 782 C CA . ALA A 1 95 ? 7.435 -0.365 -25.299 1.00 67.06 95 ALA A CA 1
ATOM 783 C C . ALA A 1 95 ? 7.865 -1.011 -23.969 1.00 67.06 95 ALA A C 1
ATOM 785 O O . ALA A 1 95 ? 8.861 -1.734 -23.897 1.00 67.06 95 ALA A O 1
ATOM 786 N N . ASP A 1 96 ? 7.120 -0.724 -22.902 1.00 85.69 96 ASP A N 1
ATOM 787 C CA . ASP A 1 96 ? 7.479 -1.097 -21.534 1.00 85.69 96 ASP A CA 1
ATOM 788 C C . ASP A 1 96 ? 6.304 -1.791 -20.830 1.00 85.69 96 ASP A C 1
ATOM 790 O O . ASP A 1 96 ? 5.124 -1.526 -21.083 1.00 85.69 96 ASP A O 1
ATOM 794 N N . VAL A 1 97 ? 6.639 -2.675 -19.898 1.00 94.62 97 VAL A N 1
ATOM 795 C CA . VAL A 1 97 ? 5.746 -3.140 -18.841 1.00 94.62 97 VAL A CA 1
ATOM 796 C C . VAL A 1 97 ? 6.000 -2.315 -17.589 1.00 94.62 97 VAL A C 1
ATOM 798 O O . VAL A 1 97 ? 7.144 -2.060 -17.205 1.00 94.62 97 VAL A O 1
ATOM 801 N N . LYS A 1 98 ? 4.918 -1.960 -16.903 1.00 95.00 98 LYS A N 1
ATOM 802 C CA . LYS A 1 98 ? 4.950 -1.480 -15.527 1.00 95.00 98 LYS A CA 1
ATOM 803 C C . LYS A 1 98 ? 4.109 -2.418 -14.682 1.00 95.00 98 LYS A C 1
ATOM 805 O O . LYS A 1 98 ? 2.939 -2.641 -14.985 1.00 95.00 98 LYS A O 1
ATOM 810 N N . TYR A 1 99 ? 4.677 -2.922 -13.599 1.00 97.06 99 TYR A N 1
ATOM 811 C CA . TYR A 1 99 ? 3.895 -3.661 -12.619 1.00 97.06 99 TYR A CA 1
ATOM 812 C C . TYR A 1 99 ? 4.164 -3.172 -11.209 1.00 97.06 99 TYR A C 1
ATOM 814 O O . TYR A 1 99 ? 5.209 -2.585 -10.910 1.00 97.06 99 TYR A O 1
ATOM 822 N N . GLN A 1 100 ? 3.182 -3.418 -10.353 1.00 98.38 100 GLN A N 1
ATOM 823 C CA . GLN A 1 100 ? 3.271 -3.159 -8.933 1.00 98.38 100 GLN A CA 1
ATOM 824 C C . GLN A 1 100 ? 2.750 -4.362 -8.164 1.00 98.38 100 GLN A C 1
ATOM 826 O O . GLN A 1 100 ? 1.670 -4.868 -8.465 1.00 98.38 100 GLN A O 1
ATOM 831 N N . ILE A 1 101 ? 3.510 -4.765 -7.150 1.00 98.19 101 ILE A N 1
ATOM 832 C CA . ILE A 1 101 ? 3.063 -5.706 -6.126 1.00 98.19 101 ILE A CA 1
ATOM 833 C C . ILE A 1 101 ? 3.041 -4.949 -4.803 1.00 98.19 101 ILE A C 1
ATOM 835 O O . ILE A 1 101 ? 4.004 -4.263 -4.467 1.00 98.19 101 ILE A O 1
ATOM 839 N N . SER A 1 102 ? 1.939 -5.016 -4.065 1.00 98.12 102 SER A N 1
ATOM 840 C CA . SER A 1 102 ? 1.779 -4.312 -2.803 1.00 98.12 102 SER A CA 1
ATOM 841 C C . SER A 1 102 ? 0.888 -5.072 -1.834 1.00 98.12 102 SER A C 1
ATOM 843 O O . SER A 1 102 ? -0.299 -5.306 -2.087 1.00 98.12 102 SER A O 1
ATOM 845 N N . PHE A 1 103 ? 1.463 -5.405 -0.686 1.00 97.88 103 PHE A N 1
ATOM 846 C CA . PHE A 1 103 ? 0.786 -6.129 0.375 1.00 97.88 103 PHE A CA 1
ATOM 847 C C . PHE A 1 103 ? 1.130 -5.556 1.746 1.00 97.88 103 PHE A C 1
ATOM 849 O O . PHE A 1 103 ? 2.075 -4.785 1.929 1.00 97.88 103 PHE A O 1
ATOM 856 N N . ARG A 1 104 ? 0.322 -5.952 2.720 1.00 97.06 104 ARG A N 1
ATOM 857 C CA . ARG A 1 104 ? 0.551 -5.739 4.141 1.00 97.06 104 ARG A CA 1
ATOM 858 C C . ARG A 1 104 ? 0.330 -7.042 4.890 1.00 97.06 104 ARG A C 1
ATOM 860 O O . ARG A 1 104 ? -0.524 -7.840 4.510 1.00 97.06 104 ARG A O 1
ATOM 867 N N . GLN A 1 105 ? 1.061 -7.201 5.978 1.00 97.75 105 GLN A N 1
ATOM 868 C CA . GLN A 1 105 ? 0.915 -8.291 6.923 1.00 97.75 105 GLN A CA 1
ATOM 869 C C . GLN A 1 105 ? 0.711 -7.689 8.310 1.00 97.75 105 GLN A C 1
ATOM 871 O O . GLN A 1 105 ? 1.602 -7.035 8.852 1.00 97.75 105 GLN A O 1
ATOM 876 N N . ARG A 1 106 ? -0.469 -7.900 8.888 1.00 97.19 106 ARG A N 1
ATOM 877 C CA . ARG A 1 106 ? -0.748 -7.553 10.283 1.00 97.19 106 ARG A CA 1
ATOM 878 C C . ARG A 1 106 ? 0.011 -8.512 11.208 1.00 97.19 106 ARG A C 1
ATOM 880 O O . ARG A 1 106 ? 0.022 -9.720 10.968 1.00 97.19 106 ARG A O 1
ATOM 887 N N . LEU A 1 107 ? 0.658 -7.959 12.232 1.00 97.44 107 LEU A N 1
ATOM 888 C CA . LEU A 1 107 ? 1.516 -8.677 13.183 1.00 97.44 107 LEU A CA 1
ATOM 889 C C . LEU A 1 107 ? 0.904 -8.793 14.585 1.00 97.44 107 LEU A C 1
ATOM 891 O O . LEU A 1 107 ? 1.343 -9.629 15.367 1.00 97.44 107 LEU A O 1
ATOM 895 N N . SER A 1 108 ? -0.103 -7.980 14.911 1.00 97.19 108 SER A N 1
ATOM 896 C CA . SER A 1 108 ? -0.798 -8.017 16.203 1.00 97.19 108 SER A CA 1
ATOM 897 C C . SER A 1 108 ? -2.315 -7.922 16.038 1.00 97.19 108 SER A C 1
ATOM 899 O O . SER A 1 108 ? -2.817 -7.551 14.977 1.00 97.19 108 SER A O 1
ATOM 901 N N . SER A 1 109 ? -3.056 -8.202 17.110 1.00 95.50 109 SER A N 1
ATOM 902 C CA . SER A 1 109 ? -4.464 -7.813 17.209 1.00 95.50 109 SER A CA 1
ATOM 903 C C . SER A 1 109 ? -4.615 -6.288 17.323 1.00 95.50 109 SER A C 1
ATOM 905 O O . SER A 1 109 ? -3.639 -5.576 17.584 1.00 95.50 109 SER A O 1
ATOM 907 N N . SER A 1 110 ? -5.837 -5.794 17.118 1.00 93.69 110 SER A N 1
ATOM 908 C CA . SER A 1 110 ? -6.220 -4.375 17.168 1.00 93.69 110 SER A CA 1
ATOM 909 C C . SER A 1 110 ? -6.439 -3.819 18.583 1.00 93.69 110 SER A C 1
ATOM 911 O O . SER A 1 110 ? -7.017 -2.746 18.746 1.00 93.69 110 SER A O 1
ATOM 913 N N . TYR A 1 111 ? -5.952 -4.530 19.605 1.00 94.50 111 TYR A N 1
ATOM 914 C CA . TYR A 1 111 ? -6.115 -4.204 21.028 1.00 94.50 111 TYR A CA 1
ATOM 915 C C . TYR A 1 111 ? -4.847 -3.619 21.668 1.00 94.50 111 TYR A C 1
ATOM 917 O O . TYR A 1 111 ? -4.721 -3.592 22.892 1.00 94.50 111 TYR A O 1
ATOM 925 N N . LEU A 1 112 ? -3.886 -3.149 20.868 1.00 95.50 112 LEU A N 1
ATOM 926 C CA . LEU A 1 112 ? -2.812 -2.314 21.408 1.00 95.50 112 LEU A CA 1
ATOM 927 C C . LEU A 1 112 ? -3.394 -0.979 21.903 1.00 95.50 112 LEU A C 1
ATOM 929 O O . LEU A 1 112 ? -4.517 -0.622 21.520 1.00 95.50 112 LEU A O 1
ATOM 933 N N . PRO A 1 113 ? -2.649 -0.209 22.721 1.00 95.38 113 PRO A N 1
ATOM 934 C CA . PRO A 1 113 ? -3.086 1.115 23.141 1.00 95.38 113 PRO A CA 1
ATOM 935 C C . PRO A 1 113 ? -3.637 1.940 21.970 1.00 95.38 113 PRO A C 1
ATOM 937 O O . PRO A 1 113 ? -3.107 1.908 20.856 1.00 95.38 113 PRO A O 1
ATOM 940 N N . PHE A 1 114 ? -4.727 2.664 22.232 1.00 93.81 114 PHE A N 1
ATOM 941 C CA . PHE A 1 114 ? -5.483 3.438 21.237 1.00 93.81 114 PHE A CA 1
ATOM 942 C C . PHE A 1 114 ? -6.218 2.610 20.167 1.00 93.81 114 PHE A C 1
ATOM 944 O O . PHE A 1 114 ? -6.563 3.156 19.117 1.00 93.81 114 PHE A O 1
ATOM 951 N N . ASN A 1 115 ? -6.493 1.328 20.435 1.00 95.31 115 ASN A N 1
ATOM 952 C CA . ASN A 1 115 ? -7.178 0.396 19.528 1.00 95.31 115 ASN A CA 1
ATOM 953 C C . ASN A 1 115 ? -6.425 0.241 18.200 1.00 95.31 115 ASN A C 1
ATOM 955 O O . ASN A 1 115 ? -6.984 0.373 17.105 1.00 95.31 115 ASN A O 1
ATOM 959 N N . THR A 1 116 ? -5.111 0.052 18.317 1.00 97.44 116 THR A N 1
ATOM 960 C CA . THR A 1 116 ? -4.194 -0.058 17.183 1.00 97.44 116 THR A CA 1
ATOM 961 C C . THR A 1 116 ? -3.700 -1.490 16.992 1.00 97.44 116 THR A C 1
ATOM 963 O O . THR A 1 116 ? -3.799 -2.332 17.882 1.00 97.44 116 THR A O 1
ATOM 966 N N . PHE A 1 117 ? -3.149 -1.771 15.814 1.00 97.56 117 PHE A N 1
ATOM 967 C CA . PHE A 1 117 ? -2.399 -2.988 15.512 1.00 97.56 117 PHE A CA 1
ATOM 968 C C . PHE A 1 117 ? -1.101 -2.653 14.786 1.00 97.56 117 PHE A C 1
ATOM 970 O O . PHE A 1 117 ? -1.045 -1.698 14.013 1.00 97.56 117 PHE A O 1
ATOM 977 N N . ILE A 1 118 ? -0.075 -3.476 14.975 1.00 98.31 118 ILE A N 1
ATOM 978 C CA . ILE A 1 118 ? 1.179 -3.394 14.227 1.00 98.31 118 ILE A CA 1
ATOM 979 C C . ILE A 1 118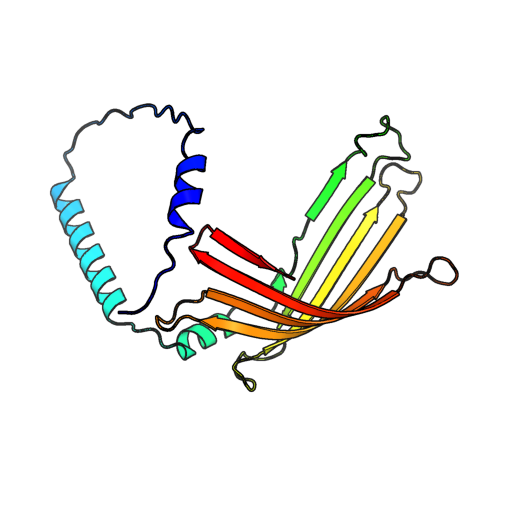 ? 1.026 -4.145 12.907 1.00 98.31 118 ILE A C 1
ATOM 981 O O . ILE A 1 118 ? 0.416 -5.218 12.841 1.00 98.31 118 ILE A O 1
ATOM 985 N N . PHE A 1 119 ? 1.611 -3.606 11.846 1.00 98.25 119 PHE A N 1
ATOM 986 C CA . PHE A 1 119 ? 1.731 -4.288 10.568 1.00 98.25 119 PHE A CA 1
ATOM 987 C C . PHE A 1 119 ? 3.050 -3.944 9.882 1.00 98.25 119 PHE A C 1
ATOM 989 O O . PHE A 1 119 ? 3.631 -2.885 10.112 1.00 98.25 119 PHE A O 1
ATOM 996 N N . ILE A 1 120 ? 3.483 -4.837 9.000 1.00 98.62 120 ILE A N 1
ATOM 997 C CA . ILE A 1 120 ? 4.517 -4.559 8.006 1.00 98.62 120 ILE A CA 1
ATOM 998 C C . ILE A 1 120 ? 3.877 -4.440 6.631 1.00 98.62 120 ILE A C 1
ATOM 1000 O O . ILE A 1 120 ? 2.836 -5.039 6.347 1.00 98.62 120 ILE A O 1
ATOM 1004 N N . SER A 1 121 ? 4.499 -3.655 5.772 1.00 98.19 121 SER A N 1
ATOM 1005 C CA . SER A 1 121 ? 4.080 -3.422 4.404 1.00 98.19 121 SER A CA 1
ATOM 1006 C C . SER A 1 121 ? 5.242 -3.612 3.450 1.00 98.19 121 SER A C 1
ATOM 1008 O O . SER A 1 121 ? 6.410 -3.454 3.799 1.00 98.19 121 SER A O 1
ATOM 1010 N N . TYR A 1 122 ? 4.904 -3.951 2.215 1.00 98.50 122 TYR A N 1
ATOM 1011 C CA . TYR A 1 122 ? 5.862 -3.988 1.131 1.00 98.50 122 TYR A CA 1
ATOM 1012 C C . TYR A 1 122 ? 5.178 -3.554 -0.153 1.00 98.50 122 TYR A C 1
ATOM 1014 O O . TYR A 1 122 ? 4.095 -4.032 -0.493 1.00 98.50 122 TYR A O 1
ATOM 1022 N N . THR A 1 123 ? 5.798 -2.620 -0.864 1.00 98.56 123 THR A N 1
ATOM 1023 C CA . THR A 1 123 ? 5.427 -2.252 -2.227 1.00 98.56 123 THR A CA 1
ATOM 1024 C C . THR A 1 123 ? 6.648 -2.378 -3.118 1.00 98.56 123 THR A C 1
ATOM 1026 O O . THR A 1 123 ? 7.684 -1.806 -2.813 1.00 98.56 123 THR A O 1
ATOM 1029 N N . GLN A 1 124 ? 6.510 -3.049 -4.252 1.00 98.50 124 GLN A N 1
ATOM 1030 C CA . GLN A 1 124 ? 7.515 -3.072 -5.302 1.00 98.50 124 GLN A CA 1
ATOM 1031 C C . GLN A 1 124 ? 6.915 -2.516 -6.585 1.00 98.50 124 GLN A C 1
ATOM 1033 O O . GLN A 1 124 ? 5.826 -2.930 -6.977 1.00 98.50 124 GLN A O 1
ATOM 1038 N N . LYS A 1 125 ? 7.621 -1.598 -7.246 1.00 97.94 125 LYS A N 1
ATOM 1039 C CA . LYS A 1 125 ? 7.274 -1.099 -8.583 1.00 97.94 125 LYS A CA 1
ATOM 1040 C C . LYS A 1 125 ? 8.425 -1.388 -9.528 1.00 97.94 125 LYS A C 1
ATOM 1042 O O . LYS A 1 125 ? 9.547 -0.986 -9.242 1.00 97.94 125 LYS A O 1
ATOM 1047 N N . SER A 1 126 ? 8.146 -2.008 -10.665 1.00 96.88 126 SER A N 1
ATOM 1048 C CA . SER A 1 126 ? 9.178 -2.337 -11.649 1.00 96.88 126 SER A CA 1
ATOM 1049 C C . SER A 1 126 ? 8.808 -1.820 -13.033 1.00 96.88 126 SER A C 1
ATOM 1051 O O . SER A 1 126 ? 7.647 -1.874 -13.445 1.00 96.88 126 SER A O 1
ATOM 1053 N N . PHE A 1 127 ? 9.820 -1.325 -13.742 1.00 94.31 127 PHE A N 1
ATOM 1054 C CA . PHE A 1 127 ? 9.761 -0.905 -15.137 1.00 94.31 127 PHE A CA 1
ATOM 1055 C C . PHE A 1 127 ? 10.580 -1.886 -15.966 1.00 94.31 127 PHE A C 1
ATOM 1057 O O . PHE A 1 127 ? 11.801 -1.977 -15.811 1.00 94.31 127 PHE A O 1
ATOM 1064 N N . TRP A 1 128 ? 9.905 -2.630 -16.831 1.00 94.38 128 TRP A N 1
ATOM 1065 C CA . TRP A 1 128 ? 10.470 -3.768 -17.537 1.00 94.38 128 TRP A CA 1
ATOM 1066 C C . TRP A 1 128 ? 10.384 -3.556 -19.047 1.00 94.38 128 TRP A C 1
ATOM 1068 O O . TRP A 1 128 ? 9.295 -3.473 -19.612 1.00 94.38 128 TRP A O 1
ATOM 1078 N N . SER A 1 129 ? 11.535 -3.468 -19.712 1.00 92.94 129 SER A N 1
ATOM 1079 C CA . SER A 1 129 ? 11.602 -3.225 -21.153 1.00 92.94 129 SER A CA 1
ATOM 1080 C C . SER A 1 129 ? 11.502 -4.549 -21.913 1.00 92.94 129 SER A C 1
ATOM 1082 O O . SER A 1 129 ? 12.501 -5.069 -22.408 1.00 92.94 129 SER A O 1
ATOM 1084 N N . ILE A 1 130 ? 10.290 -5.114 -21.975 1.00 91.25 130 ILE A N 1
ATOM 1085 C CA . ILE A 1 130 ? 10.041 -6.484 -22.461 1.00 91.25 130 ILE A CA 1
ATOM 1086 C C . ILE A 1 130 ? 10.439 -6.720 -23.919 1.00 91.25 130 ILE A C 1
ATOM 1088 O O . ILE A 1 130 ? 10.850 -7.828 -24.253 1.00 91.25 130 ILE A O 1
ATOM 1092 N N . TYR A 1 131 ? 10.361 -5.696 -24.769 1.00 88.38 131 TYR A N 1
ATOM 1093 C CA . TYR A 1 131 ? 10.645 -5.837 -26.198 1.00 88.38 131 TYR A CA 1
ATOM 1094 C C . TYR A 1 131 ? 12.138 -5.689 -26.528 1.00 88.38 131 TYR A C 1
ATOM 1096 O O . TYR A 1 131 ? 12.570 -6.129 -27.592 1.00 88.38 131 TYR A O 1
ATOM 1104 N N . LYS A 1 132 ? 12.952 -5.120 -25.626 1.00 90.12 132 LYS A N 1
ATOM 1105 C CA . LYS A 1 132 ? 14.399 -4.977 -25.844 1.00 90.12 132 LYS A C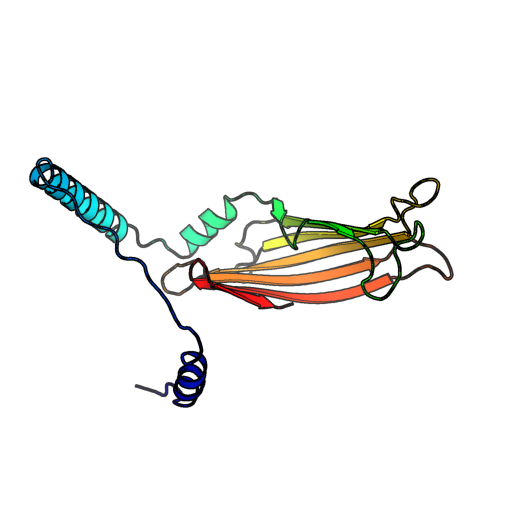A 1
ATOM 1106 C C . LYS A 1 132 ? 15.111 -6.327 -25.805 1.00 90.12 132 LYS A C 1
ATOM 1108 O O . LYS A 1 132 ? 14.650 -7.282 -25.181 1.00 90.12 132 LYS A O 1
ATOM 1113 N N . LYS A 1 133 ? 16.300 -6.384 -26.415 1.00 90.38 133 LYS A N 1
ATOM 1114 C CA . LYS A 1 133 ? 17.170 -7.567 -26.363 1.00 90.38 133 LYS A CA 1
ATOM 1115 C C . LYS A 1 133 ? 17.421 -7.980 -24.908 1.00 90.38 133 LYS A C 1
ATOM 1117 O O . LYS A 1 133 ? 17.856 -7.162 -24.102 1.00 90.38 133 LYS A O 1
ATOM 1122 N N . SER A 1 134 ? 17.154 -9.251 -24.610 1.00 91.44 134 SER A N 1
ATOM 1123 C CA . SER A 1 134 ? 17.248 -9.858 -23.272 1.00 91.44 134 SER A CA 1
ATOM 1124 C C . SER A 1 134 ? 16.268 -9.309 -22.225 1.00 91.44 134 SER A C 1
ATOM 1126 O O . SER A 1 134 ? 16.438 -9.598 -21.045 1.00 91.44 134 SER A O 1
ATOM 1128 N N . SER A 1 135 ? 15.263 -8.529 -22.642 1.00 93.00 135 SER A N 1
ATOM 1129 C CA . SER A 1 135 ? 14.162 -8.019 -21.815 1.00 93.00 135 SER A CA 1
ATOM 1130 C C . SER A 1 135 ? 14.607 -7.520 -20.426 1.00 93.00 135 SER A C 1
ATOM 1132 O O . SER A 1 135 ? 14.143 -8.036 -19.408 1.00 93.00 135 SER A O 1
ATOM 1134 N N . PRO A 1 136 ? 15.539 -6.555 -20.334 1.00 93.31 136 PRO A N 1
ATOM 1135 C CA . PRO A 1 136 ? 16.084 -6.122 -19.056 1.00 93.31 136 PRO A CA 1
ATOM 1136 C C . PRO A 1 136 ? 15.066 -5.319 -18.236 1.00 93.31 136 PRO A C 1
ATOM 1138 O O . PRO A 1 136 ? 14.258 -4.545 -18.762 1.00 93.31 136 PRO A O 1
ATOM 1141 N N . PHE A 1 137 ? 15.163 -5.438 -16.913 1.00 93.69 137 PHE A N 1
ATOM 1142 C CA . PHE A 1 137 ? 14.520 -4.512 -15.987 1.00 93.69 137 PHE A CA 1
ATOM 1143 C C . PHE A 1 137 ? 15.267 -3.179 -16.007 1.00 93.69 137 PHE A C 1
ATOM 1145 O O . PHE A 1 137 ? 16.454 -3.121 -15.692 1.00 93.69 137 PHE A O 1
ATOM 1152 N N . ARG A 1 138 ? 14.575 -2.097 -16.371 1.00 91.62 138 ARG A N 1
ATOM 1153 C CA . ARG A 1 138 ? 15.153 -0.748 -16.365 1.00 91.62 138 ARG A CA 1
ATOM 1154 C C . ARG A 1 138 ? 15.333 -0.246 -14.939 1.00 91.62 138 ARG A C 1
ATOM 1156 O O . ARG A 1 138 ? 16.368 0.334 -14.602 1.00 91.62 138 ARG A O 1
ATOM 1163 N N . ASP A 1 139 ? 14.315 -0.447 -14.112 1.00 94.44 139 ASP A N 1
ATOM 1164 C CA . ASP A 1 139 ? 14.358 -0.069 -12.708 1.00 94.44 139 ASP A CA 1
ATOM 1165 C C . ASP A 1 139 ? 13.373 -0.888 -11.882 1.00 94.44 139 ASP A C 1
ATOM 1167 O O . ASP A 1 139 ? 12.294 -1.241 -12.365 1.00 94.44 139 ASP A O 1
ATOM 1171 N N . THR A 1 140 ? 13.734 -1.141 -10.630 1.00 96.75 140 THR A N 1
ATOM 1172 C CA . THR A 1 140 ? 12.853 -1.740 -9.630 1.00 96.75 140 THR A CA 1
ATOM 1173 C C . THR A 1 140 ? 13.005 -0.944 -8.357 1.00 96.75 140 THR A C 1
ATOM 1175 O O . THR A 1 140 ? 14.114 -0.744 -7.887 1.00 96.75 140 THR A O 1
ATOM 1178 N N . ASN A 1 141 ? 11.887 -0.491 -7.813 1.00 98.25 141 ASN A N 1
ATOM 1179 C CA . ASN A 1 141 ? 11.835 0.283 -6.594 1.00 98.25 141 ASN A CA 1
ATOM 1180 C C . ASN A 1 141 ? 11.144 -0.540 -5.501 1.00 98.25 141 ASN A C 1
ATOM 1182 O O . ASN A 1 141 ? 10.043 -1.057 -5.713 1.00 98.25 141 ASN A O 1
ATOM 1186 N N . PHE A 1 142 ? 11.825 -0.671 -4.370 1.00 98.56 142 PHE A N 1
ATOM 1187 C CA . PHE A 1 142 ? 11.486 -1.444 -3.190 1.00 98.56 142 PHE A CA 1
ATOM 1188 C C . PHE A 1 142 ? 11.070 -0.493 -2.078 1.00 98.56 142 PHE A C 1
ATOM 1190 O O . PHE A 1 142 ? 11.847 0.363 -1.672 1.00 98.56 142 PHE A O 1
ATOM 1197 N N . ASN A 1 143 ? 9.859 -0.666 -1.559 1.00 98.62 143 ASN A N 1
ATOM 1198 C CA . ASN A 1 143 ? 9.307 0.175 -0.510 1.00 98.62 143 ASN A CA 1
ATOM 1199 C C . ASN A 1 143 ? 8.751 -0.676 0.645 1.00 98.62 143 ASN A C 1
ATOM 1201 O O . ASN A 1 143 ? 7.532 -0.888 0.713 1.00 98.62 143 ASN A O 1
ATOM 1205 N N . PRO A 1 144 ? 9.625 -1.243 1.502 1.00 98.62 144 PRO A N 1
ATOM 1206 C CA . PRO A 1 144 ? 9.209 -1.848 2.758 1.00 98.62 144 PRO A CA 1
ATOM 1207 C C . PRO A 1 144 ? 8.781 -0.777 3.770 1.00 98.62 144 PRO A C 1
ATOM 1209 O O . PRO A 1 144 ? 9.287 0.347 3.777 1.00 98.62 144 PRO A O 1
ATOM 1212 N N . GLY A 1 145 ? 7.870 -1.149 4.660 1.00 98.50 145 GLY A N 1
ATOM 1213 C CA . GLY A 1 145 ? 7.430 -0.290 5.747 1.00 98.50 145 GLY A CA 1
ATOM 1214 C C . GLY A 1 145 ? 6.960 -1.073 6.962 1.00 98.50 145 GLY A C 1
ATOM 1215 O O . GLY A 1 145 ? 6.672 -2.270 6.903 1.00 98.50 145 GLY A O 1
ATOM 1216 N N . ILE A 1 146 ? 6.880 -0.371 8.083 1.00 98.69 146 ILE A N 1
ATOM 1217 C CA . ILE A 1 146 ? 6.313 -0.862 9.336 1.00 98.69 146 ILE A CA 1
ATOM 1218 C C . ILE A 1 146 ? 5.479 0.250 9.953 1.00 98.69 146 ILE A C 1
ATOM 1220 O O . ILE A 1 146 ? 5.807 1.431 9.832 1.00 98.69 146 ILE A O 1
ATOM 1224 N N . GLY A 1 147 ? 4.377 -0.103 10.600 1.00 97.94 147 GLY A N 1
ATOM 1225 C CA . GLY A 1 147 ? 3.510 0.914 11.159 1.00 97.94 147 GLY A CA 1
ATOM 1226 C C . GLY A 1 147 ? 2.401 0.398 12.046 1.00 97.94 147 GLY A C 1
ATOM 1227 O O . GLY A 1 147 ? 2.275 -0.798 12.315 1.00 97.94 147 GLY A O 1
ATOM 1228 N N . PHE A 1 148 ? 1.578 1.352 12.463 1.00 98.25 148 PHE A N 1
ATOM 1229 C CA . PHE A 1 148 ? 0.376 1.137 13.247 1.00 98.25 148 PHE A CA 1
ATOM 1230 C C . PHE A 1 148 ? -0.854 1.415 12.394 1.00 98.25 148 PHE A C 1
ATOM 1232 O O . PHE A 1 148 ? -0.923 2.425 11.693 1.00 98.25 148 PHE A O 1
ATOM 1239 N N . GLY A 1 149 ? -1.825 0.513 12.441 1.00 97.25 149 GLY A N 1
ATOM 1240 C CA . GLY A 1 149 ? -3.147 0.704 11.868 1.00 97.25 149 GLY A CA 1
ATOM 1241 C C . GLY A 1 149 ? -4.193 0.834 12.963 1.00 97.25 149 GLY A C 1
ATOM 1242 O O . GLY A 1 149 ? -4.053 0.240 14.028 1.00 97.25 149 GLY A O 1
ATOM 1243 N N . ARG A 1 150 ? -5.255 1.587 12.695 1.00 96.81 150 ARG A N 1
ATOM 1244 C CA . ARG A 1 150 ? -6.450 1.659 13.539 1.00 96.81 150 ARG A CA 1
ATOM 1245 C C . ARG A 1 150 ? -7.690 1.529 12.671 1.00 96.81 150 ARG A C 1
ATOM 1247 O O . ARG A 1 150 ? -7.795 2.180 11.629 1.00 96.81 150 ARG A O 1
ATOM 1254 N N . TYR A 1 151 ? -8.630 0.701 13.113 1.00 96.00 151 TYR A N 1
ATOM 1255 C CA . TYR A 1 151 ? -9.953 0.623 12.507 1.00 96.00 151 TYR A CA 1
ATOM 1256 C C . TYR A 1 151 ? -10.793 1.832 12.932 1.00 96.00 151 TYR A C 1
ATOM 1258 O O . TYR A 1 151 ? -10.771 2.239 14.093 1.00 96.00 151 TYR A O 1
ATOM 1266 N N . LEU A 1 152 ? -11.507 2.420 11.975 1.00 94.19 152 LEU A N 1
ATOM 1267 C CA . LEU A 1 152 ? -12.504 3.452 12.221 1.00 94.19 152 LEU A CA 1
ATOM 1268 C C . LEU A 1 152 ? -13.858 2.759 12.314 1.00 94.19 152 LEU A C 1
ATOM 1270 O O . LEU A 1 152 ? -14.286 2.125 11.347 1.00 94.19 152 LEU A O 1
ATOM 1274 N N . ILE A 1 153 ? -14.498 2.855 13.472 1.00 93.50 153 ILE A N 1
ATOM 1275 C CA . ILE A 1 153 ? -15.818 2.285 13.735 1.00 93.50 153 ILE A CA 1
ATOM 1276 C C . ILE A 1 153 ? -16.708 3.435 14.214 1.00 93.50 153 ILE A C 1
ATOM 1278 O O . ILE A 1 153 ? -16.251 4.271 14.992 1.00 93.50 153 ILE A O 1
ATOM 1282 N N . SER A 1 154 ? -17.918 3.533 13.664 1.00 89.44 154 SER A N 1
ATOM 1283 C CA . SER A 1 154 ? -18.899 4.553 14.046 1.00 89.44 154 SER A CA 1
ATOM 1284 C C . SER A 1 154 ? -19.524 4.247 15.405 1.00 89.44 154 SER A C 1
ATOM 1286 O O . SER A 1 154 ? -19.498 3.101 15.843 1.00 89.44 154 SER A O 1
ATOM 1288 N N . ASP A 1 155 ? -20.218 5.226 15.985 1.00 87.50 155 ASP A N 1
ATOM 1289 C CA . ASP A 1 155 ? -21.028 5.028 17.198 1.00 87.50 155 ASP A CA 1
ATOM 1290 C C . ASP A 1 155 ? -22.114 3.949 17.000 1.00 87.50 155 ASP A C 1
ATOM 1292 O O . ASP A 1 155 ? -22.384 3.165 17.903 1.00 87.50 155 ASP A O 1
ATOM 1296 N N . ASP A 1 156 ? -22.651 3.823 15.778 1.00 87.50 156 ASP A N 1
ATOM 1297 C CA . ASP A 1 156 ? -23.591 2.752 15.396 1.00 87.50 156 ASP A CA 1
ATOM 1298 C C . ASP A 1 156 ? -22.904 1.395 15.109 1.00 87.50 156 ASP A C 1
ATOM 1300 O O . ASP A 1 156 ? -23.464 0.538 14.428 1.00 87.50 156 ASP A O 1
ATOM 1304 N N . ASN A 1 157 ? -21.655 1.213 15.552 1.00 88.94 157 ASN A N 1
ATOM 1305 C CA . ASN A 1 157 ? -20.851 -0.004 15.395 1.00 88.94 157 ASN A CA 1
ATOM 1306 C C . ASN A 1 157 ? -20.667 -0.477 13.939 1.00 88.94 157 ASN A C 1
ATOM 1308 O O . ASN A 1 157 ? -20.536 -1.668 13.658 1.00 88.94 157 ASN A O 1
ATOM 1312 N N . ASN A 1 158 ? -20.598 0.457 12.989 1.00 87.94 158 ASN A N 1
ATOM 1313 C CA . ASN A 1 158 ? -20.299 0.155 11.593 1.00 87.94 158 ASN A CA 1
ATOM 1314 C C . ASN A 1 158 ? -18.828 0.428 11.282 1.00 87.94 158 ASN A C 1
ATOM 1316 O O . ASN A 1 158 ? -18.279 1.473 11.635 1.00 87.94 158 ASN A O 1
ATOM 1320 N N . TYR A 1 159 ? -18.181 -0.496 10.571 1.00 91.25 159 TYR A N 1
ATOM 1321 C CA . TYR A 1 159 ? -16.828 -0.282 10.066 1.00 91.25 159 TYR A CA 1
ATOM 1322 C C . TYR A 1 159 ? -16.831 0.808 8.987 1.00 91.25 159 TYR A C 1
ATOM 1324 O O . TYR A 1 159 ? -17.390 0.630 7.908 1.00 91.25 159 TYR A O 1
ATOM 1332 N N . MET A 1 160 ? -16.155 1.921 9.264 1.00 93.62 160 MET A N 1
ATOM 1333 C CA . MET A 1 160 ? -16.069 3.073 8.365 1.00 93.62 160 MET A CA 1
ATOM 1334 C C . MET A 1 160 ? -14.745 3.142 7.612 1.00 93.62 160 MET A C 1
ATOM 1336 O O . MET A 1 160 ? -14.574 4.001 6.754 1.00 93.62 160 MET A O 1
ATOM 1340 N N . GLY A 1 161 ? -13.777 2.278 7.920 1.00 93.81 161 GLY A N 1
ATOM 1341 C CA . GLY A 1 161 ? -12.477 2.290 7.261 1.00 93.81 161 GLY A CA 1
ATOM 1342 C C . GLY A 1 161 ? -11.305 2.188 8.222 1.00 93.81 161 GLY A C 1
ATOM 1343 O O . GLY A 1 161 ? -11.380 1.571 9.283 1.00 93.81 161 GLY A O 1
ATOM 1344 N N . SER A 1 162 ? -10.146 2.703 7.830 1.00 95.38 162 SER A N 1
ATOM 1345 C CA . SER A 1 162 ? -8.923 2.557 8.624 1.00 95.38 162 SER A CA 1
ATOM 1346 C C . SER A 1 162 ? -7.942 3.681 8.366 1.00 95.38 162 SER A C 1
ATOM 1348 O O . SER A 1 162 ? -7.851 4.181 7.245 1.00 95.38 162 SER A O 1
ATOM 1350 N N . VAL A 1 163 ? -7.173 4.016 9.395 1.00 97.19 163 VAL A N 1
ATOM 1351 C CA . VAL A 1 163 ? -6.035 4.935 9.323 1.00 97.19 163 VAL A CA 1
ATOM 1352 C C . VAL A 1 163 ? -4.750 4.191 9.645 1.00 97.19 163 VAL A C 1
ATOM 1354 O O . VAL A 1 163 ? -4.756 3.224 10.405 1.00 97.19 163 VAL A O 1
ATOM 1357 N N . PHE A 1 164 ? -3.652 4.637 9.051 1.00 97.25 164 PHE A N 1
ATOM 1358 C CA . PHE A 1 164 ? -2.341 4.024 9.161 1.00 97.25 164 PHE A CA 1
ATOM 1359 C C . PHE A 1 164 ? -1.281 5.100 9.331 1.00 97.25 164 PHE A C 1
ATOM 1361 O O . PHE A 1 164 ? -1.267 6.069 8.576 1.00 97.25 164 PHE A O 1
ATOM 1368 N N . LEU A 1 165 ? -0.366 4.875 10.264 1.00 98.19 165 LEU A N 1
ATOM 1369 C CA . LEU A 1 165 ? 0.871 5.628 10.432 1.00 98.19 165 LEU A CA 1
ATOM 1370 C C . LEU A 1 165 ? 2.034 4.670 10.172 1.00 98.19 165 LEU A C 1
ATOM 1372 O O . LEU A 1 165 ? 2.072 3.602 10.780 1.00 98.19 165 LEU A O 1
ATOM 1376 N N . GLN A 1 166 ? 2.955 5.017 9.275 1.00 98.25 166 GLN A N 1
ATOM 1377 C CA . GLN A 1 166 ? 4.056 4.141 8.860 1.00 98.25 166 GLN A CA 1
ATOM 1378 C C . GLN A 1 166 ? 5.393 4.871 8.830 1.00 98.25 166 GLN A C 1
ATOM 1380 O O . GLN A 1 166 ? 5.449 6.048 8.486 1.00 98.25 166 GLN A O 1
ATOM 1385 N N . LEU A 1 167 ? 6.458 4.129 9.123 1.00 98.69 167 LEU A N 1
ATOM 1386 C CA . LEU A 1 167 ? 7.815 4.430 8.685 1.00 98.69 167 LEU A CA 1
ATOM 1387 C C . LEU A 1 167 ? 8.100 3.585 7.446 1.00 98.69 167 LEU A C 1
ATOM 1389 O O . LEU A 1 167 ? 7.857 2.376 7.439 1.00 98.69 167 LEU A O 1
ATOM 1393 N N . GLU A 1 168 ? 8.583 4.230 6.398 1.00 98.44 168 GLU A N 1
ATOM 1394 C CA . GLU A 1 168 ? 8.821 3.634 5.093 1.00 98.44 168 GLU A CA 1
ATOM 1395 C C . GLU A 1 168 ? 10.253 3.916 4.653 1.00 98.44 168 GLU A C 1
ATOM 1397 O O . GLU A 1 168 ? 10.745 5.035 4.784 1.00 98.44 168 GLU A O 1
ATOM 1402 N N . HIS A 1 169 ? 10.884 2.895 4.087 1.00 98.44 169 HIS A N 1
ATOM 1403 C CA . HIS A 1 169 ? 12.106 3.031 3.309 1.00 98.44 169 HIS A CA 1
ATOM 1404 C C . HIS A 1 169 ? 11.726 2.846 1.847 1.00 98.44 169 HIS A C 1
ATOM 1406 O O . HIS A 1 169 ? 10.914 1.976 1.540 1.00 98.44 169 HIS A O 1
ATOM 1412 N N . GLU A 1 170 ? 12.275 3.633 0.934 1.00 98.50 170 GLU A N 1
ATOM 1413 C CA . GLU A 1 170 ? 12.099 3.427 -0.501 1.00 98.50 170 GLU A CA 1
ATOM 1414 C C . GLU A 1 170 ? 13.453 3.522 -1.199 1.00 98.50 170 GLU A C 1
ATOM 1416 O O . GLU A 1 170 ? 14.165 4.512 -1.038 1.00 98.50 170 GLU A O 1
ATOM 1421 N N . SER A 1 171 ? 13.822 2.496 -1.969 1.00 98.38 171 SER A N 1
ATOM 1422 C CA . SER A 1 171 ? 15.089 2.457 -2.702 1.00 98.38 171 SER A CA 1
ATOM 1423 C C . SER A 1 171 ? 15.012 1.652 -3.991 1.00 98.38 171 SER A C 1
ATOM 1425 O O . SER A 1 171 ? 14.161 0.785 -4.157 1.00 98.38 171 SER A O 1
ATOM 1427 N N . ASN A 1 172 ? 15.927 1.911 -4.925 1.00 97.81 172 ASN A N 1
ATOM 1428 C CA . ASN A 1 172 ? 15.977 1.188 -6.199 1.00 97.81 172 ASN A CA 1
ATOM 1429 C C . ASN A 1 172 ? 16.942 -0.014 -6.227 1.00 97.81 172 ASN A C 1
ATOM 1431 O O . ASN A 1 172 ? 17.128 -0.633 -7.274 1.00 97.81 172 ASN A O 1
ATOM 1435 N N . GLY A 1 173 ? 17.592 -0.330 -5.099 1.00 96.06 173 GLY A N 1
ATOM 1436 C CA . GLY A 1 173 ? 18.533 -1.452 -4.986 1.00 96.06 173 GLY A CA 1
ATOM 1437 C C . GLY A 1 173 ? 19.788 -1.345 -5.866 1.00 96.06 173 GLY A C 1
ATOM 1438 O O . GLY A 1 173 ? 20.465 -2.350 -6.070 1.00 96.06 173 GLY A O 1
ATOM 1439 N N . LYS A 1 174 ? 20.092 -0.158 -6.410 1.00 95.81 174 LYS A N 1
ATOM 1440 C CA . LYS A 1 174 ? 21.288 0.104 -7.226 1.00 95.81 174 LYS A CA 1
ATOM 1441 C C . LYS A 1 174 ? 22.400 0.740 -6.396 1.00 95.81 174 LYS A C 1
ATOM 1443 O O . LYS A 1 174 ? 22.154 1.330 -5.343 1.00 95.81 174 LYS A O 1
ATOM 1448 N N . ASP A 1 175 ? 23.618 0.666 -6.914 1.00 95.38 175 ASP A N 1
ATOM 1449 C CA . ASP A 1 175 ? 24.827 1.216 -6.313 1.00 95.38 175 ASP A CA 1
ATOM 1450 C C . ASP A 1 175 ? 25.277 2.538 -6.967 1.00 95.38 175 ASP A C 1
ATOM 1452 O O . ASP A 1 175 ? 24.741 3.007 -7.982 1.00 95.38 175 ASP A O 1
ATOM 1456 N N . SER A 1 176 ? 26.263 3.171 -6.326 1.00 94.94 176 SER A N 1
ATOM 1457 C CA . SER A 1 176 ? 26.985 4.347 -6.825 1.00 94.94 176 SER A CA 1
ATOM 1458 C C . SER A 1 176 ? 26.059 5.459 -7.354 1.00 94.94 176 SER A C 1
ATOM 1460 O O . SER A 1 176 ? 25.067 5.815 -6.720 1.00 94.94 176 SER A O 1
ATOM 1462 N N . LEU A 1 177 ? 26.374 6.036 -8.518 1.00 96.06 177 LEU A N 1
ATOM 1463 C CA . LEU A 1 177 ? 25.651 7.171 -9.102 1.00 96.06 177 LEU A CA 1
ATOM 1464 C C . LEU A 1 177 ? 24.201 6.838 -9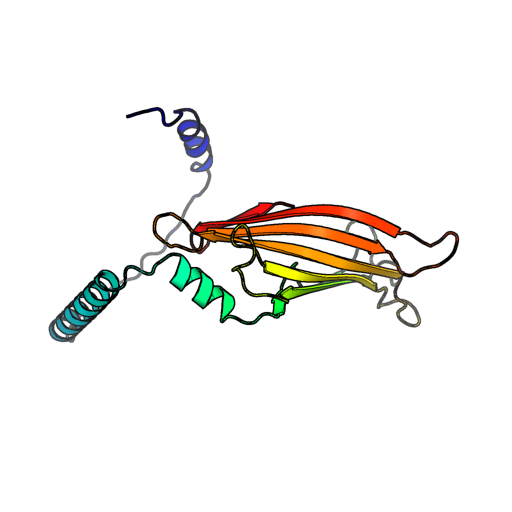.494 1.00 96.06 177 LEU A C 1
ATOM 1466 O O . LEU A 1 177 ? 23.374 7.743 -9.648 1.00 96.06 177 LEU A O 1
ATOM 1470 N N . ASN A 1 178 ? 23.878 5.550 -9.635 1.00 95.94 178 ASN A N 1
ATOM 1471 C CA . ASN A 1 178 ? 22.539 5.077 -9.973 1.00 95.94 178 ASN A CA 1
ATOM 1472 C C . ASN A 1 178 ? 21.671 4.820 -8.735 1.00 95.94 178 ASN A C 1
ATOM 1474 O O . ASN A 1 178 ? 20.464 4.612 -8.882 1.00 95.94 178 ASN A O 1
ATOM 1478 N N . SER A 1 179 ? 22.256 4.851 -7.536 1.00 96.94 179 SER A N 1
ATOM 1479 C CA . SER A 1 179 ? 21.544 4.611 -6.286 1.00 96.94 179 SER A CA 1
ATOM 1480 C C . SER A 1 179 ? 20.552 5.731 -5.986 1.00 96.94 179 SER A C 1
ATOM 1482 O O . SER A 1 179 ? 20.867 6.920 -6.099 1.00 96.94 179 SER A O 1
ATOM 1484 N N . ARG A 1 180 ? 19.325 5.358 -5.630 1.00 97.62 180 ARG A N 1
ATOM 1485 C CA . ARG A 1 180 ? 18.288 6.266 -5.133 1.00 97.62 180 ARG A CA 1
ATOM 1486 C C . ARG A 1 180 ? 17.662 5.616 -3.909 1.00 97.62 180 ARG A C 1
ATOM 1488 O O . ARG A 1 180 ? 17.188 4.486 -4.010 1.00 97.62 180 ARG A O 1
ATOM 1495 N N . SER A 1 181 ? 17.655 6.325 -2.784 1.00 98.06 181 SER A N 1
ATOM 1496 C CA . SER A 1 181 ? 17.008 5.879 -1.552 1.00 98.06 181 SER A CA 1
ATOM 1497 C C . SER A 1 181 ? 16.566 7.057 -0.696 1.00 98.06 181 SER A C 1
ATOM 1499 O O . SER A 1 181 ? 17.211 8.106 -0.710 1.00 98.06 181 SER A O 1
ATOM 1501 N N . TRP A 1 182 ? 15.510 6.864 0.080 1.00 98.44 182 TRP A N 1
ATOM 1502 C CA . TRP A 1 182 ? 15.064 7.804 1.101 1.00 98.44 182 TRP A CA 1
ATOM 1503 C C . TRP A 1 182 ? 14.169 7.102 2.123 1.00 98.44 182 TRP A C 1
ATOM 1505 O O . TRP A 1 182 ? 13.541 6.088 1.817 1.00 98.44 182 TRP A O 1
ATOM 1515 N N . ASP A 1 183 ? 14.111 7.670 3.324 1.00 98.56 183 ASP A N 1
ATOM 1516 C CA . ASP A 1 183 ? 13.255 7.224 4.418 1.00 98.56 183 ASP A CA 1
ATOM 1517 C C . ASP A 1 183 ? 12.243 8.320 4.741 1.00 98.56 183 ASP A C 1
ATOM 1519 O O . ASP A 1 183 ? 12.580 9.507 4.759 1.00 98.56 183 ASP A O 1
ATOM 1523 N N . PHE A 1 184 ? 10.996 7.939 4.998 1.00 98.12 184 PHE A N 1
ATOM 1524 C CA . PHE A 1 184 ? 9.943 8.893 5.320 1.00 98.12 184 PHE A CA 1
ATOM 1525 C C . PHE A 1 184 ? 8.872 8.284 6.223 1.00 98.12 184 PHE A C 1
ATOM 1527 O O . PHE A 1 184 ? 8.632 7.078 6.235 1.00 98.12 184 PHE A O 1
ATOM 1534 N N . ALA A 1 185 ? 8.204 9.148 6.984 1.00 98.31 185 ALA A N 1
ATOM 1535 C CA . ALA A 1 185 ? 6.997 8.794 7.715 1.00 98.31 185 ALA A CA 1
ATOM 1536 C C . ALA A 1 185 ? 5.764 9.164 6.884 1.00 98.31 185 ALA A C 1
ATOM 1538 O O . ALA A 1 185 ? 5.754 10.202 6.220 1.00 98.31 185 ALA A O 1
ATOM 1539 N N . SER A 1 186 ? 4.710 8.350 6.931 1.00 97.38 186 SER A N 1
ATOM 1540 C CA . SER A 1 186 ? 3.456 8.641 6.234 1.00 97.38 186 SER A CA 1
ATOM 1541 C C . SER A 1 186 ? 2.229 8.382 7.095 1.00 97.38 186 SER A C 1
ATOM 1543 O O . SER A 1 186 ? 2.206 7.477 7.933 1.00 97.38 186 SER A O 1
ATOM 1545 N N . ILE A 1 187 ? 1.183 9.171 6.850 1.00 97.81 187 ILE A N 1
ATOM 1546 C CA . ILE A 1 187 ? -0.157 8.953 7.386 1.00 97.81 187 ILE A CA 1
ATOM 1547 C C . ILE A 1 187 ? -1.060 8.672 6.197 1.00 97.81 187 ILE A C 1
ATOM 1549 O O . ILE A 1 187 ? -1.104 9.448 5.257 1.00 97.81 187 ILE A O 1
ATOM 1553 N N . SER A 1 188 ? -1.795 7.569 6.228 1.00 96.31 188 SER A N 1
ATOM 1554 C CA . SER A 1 188 ? -2.768 7.252 5.186 1.00 96.31 188 SER A CA 1
ATOM 1555 C C . SER A 1 188 ? -4.075 6.783 5.787 1.00 96.31 188 SER A C 1
ATOM 1557 O O . SER A 1 188 ? -4.113 6.268 6.900 1.00 96.31 188 SER A O 1
ATOM 1559 N N . GLY A 1 189 ? -5.162 6.948 5.049 1.00 94.81 189 GLY A N 1
ATOM 1560 C CA . GLY A 1 189 ? -6.478 6.539 5.500 1.00 94.81 189 GLY A CA 1
ATOM 1561 C C . GLY A 1 189 ? -7.385 6.176 4.344 1.00 94.81 189 GLY A C 1
ATOM 1562 O O . GLY A 1 189 ? -7.244 6.691 3.234 1.00 94.81 189 GLY A O 1
ATOM 1563 N N . LYS A 1 190 ? -8.322 5.274 4.617 1.00 95.12 190 LYS A N 1
ATOM 1564 C CA . LYS A 1 190 ? -9.470 4.992 3.761 1.00 95.12 190 LYS A CA 1
ATOM 1565 C C . LYS A 1 190 ? -10.727 5.130 4.605 1.00 95.12 190 LYS A C 1
ATOM 1567 O O . LYS A 1 190 ? -10.775 4.557 5.690 1.00 95.12 190 LYS A O 1
ATOM 1572 N N . TYR A 1 191 ? -11.708 5.863 4.101 1.00 95.00 191 TYR A N 1
ATOM 1573 C CA . TYR A 1 191 ? -12.989 6.101 4.752 1.00 95.00 191 TYR A CA 1
ATOM 1574 C C . TYR A 1 191 ? -14.128 5.783 3.784 1.00 95.00 191 TYR A C 1
ATOM 1576 O O . TYR A 1 191 ? -14.121 6.270 2.656 1.00 95.00 191 TYR A O 1
ATOM 1584 N N . TYR A 1 192 ? -15.083 4.964 4.204 1.00 93.62 192 TYR A N 1
ATOM 1585 C CA . TYR A 1 192 ? -16.259 4.582 3.431 1.00 93.62 192 TYR A CA 1
ATOM 1586 C C . TYR A 1 192 ? -17.435 5.476 3.825 1.00 93.62 192 TYR A C 1
ATOM 1588 O O . TYR A 1 192 ? -17.798 5.542 4.996 1.00 93.62 192 TYR A O 1
ATOM 1596 N N . PHE A 1 193 ? -18.034 6.150 2.843 1.00 90.12 193 PHE A N 1
ATOM 1597 C CA . PHE A 1 193 ? -19.311 6.845 3.032 1.00 90.12 193 PHE A CA 1
ATOM 1598 C C . PHE A 1 193 ? -20.486 5.873 2.885 1.00 90.12 193 PHE A C 1
ATOM 1600 O O . PHE A 1 193 ? -21.511 6.032 3.539 1.00 90.12 193 PHE A O 1
ATOM 1607 N N . ASN A 1 194 ? -20.328 4.876 2.012 1.00 88.25 194 ASN A N 1
ATOM 1608 C CA . ASN A 1 194 ? -21.217 3.734 1.819 1.00 88.25 194 ASN A CA 1
ATOM 1609 C C . ASN A 1 194 ? -20.429 2.592 1.140 1.00 88.25 194 ASN A C 1
ATOM 1611 O O . ASN A 1 194 ? -19.205 2.669 1.007 1.00 88.25 194 ASN A O 1
ATOM 1615 N N . GLU A 1 195 ? -21.116 1.532 0.710 1.00 82.69 195 GLU A N 1
ATOM 1616 C CA . GLU A 1 195 ? -20.483 0.354 0.101 1.00 82.69 195 GLU A CA 1
ATOM 1617 C C . GLU A 1 195 ? -19.798 0.648 -1.247 1.00 82.69 195 GLU A C 1
ATOM 1619 O O . GLU A 1 195 ? -18.823 -0.015 -1.597 1.00 82.69 195 GLU A O 1
ATOM 1624 N N . GLN A 1 196 ? -20.264 1.653 -1.994 1.00 91.00 196 GLN A N 1
ATOM 1625 C CA . GLN A 1 196 ? -19.752 1.999 -3.324 1.00 91.00 196 GLN A CA 1
ATOM 1626 C C . GLN A 1 196 ? -18.766 3.176 -3.311 1.00 91.00 196 GLN A C 1
ATOM 1628 O O . GLN A 1 196 ? -17.903 3.273 -4.184 1.00 91.00 196 GLN A O 1
ATOM 1633 N N . LEU A 1 197 ? -18.886 4.079 -2.337 1.00 92.88 197 LEU A N 1
ATOM 1634 C CA . LEU A 1 197 ? -18.161 5.341 -2.285 1.00 92.88 197 LEU A CA 1
ATOM 1635 C C . LEU A 1 197 ? -17.228 5.393 -1.080 1.00 92.88 197 LEU A C 1
ATOM 1637 O O . LEU A 1 197 ? -17.646 5.336 0.079 1.00 92.88 197 LEU A O 1
ATOM 1641 N N . PHE A 1 198 ? -15.948 5.607 -1.365 1.00 94.12 198 PHE A N 1
ATOM 1642 C CA . PHE A 1 198 ? -14.927 5.809 -0.351 1.00 94.12 198 PHE A CA 1
ATOM 1643 C C . PHE A 1 198 ? -13.975 6.939 -0.731 1.00 94.12 198 PHE A C 1
ATOM 1645 O O . PHE A 1 198 ? -13.725 7.211 -1.903 1.00 94.12 198 PHE A O 1
ATOM 1652 N N . PHE A 1 199 ? -13.384 7.547 0.288 1.00 95.69 199 PHE A N 1
ATOM 1653 C CA . PHE A 1 199 ? -12.259 8.458 0.174 1.00 95.69 199 PHE A CA 1
ATOM 1654 C C . PHE A 1 199 ? -10.978 7.758 0.629 1.00 95.69 199 PHE A C 1
ATOM 1656 O O . PHE A 1 199 ? -10.986 6.990 1.593 1.00 95.69 199 PHE A O 1
ATOM 1663 N N . ARG A 1 200 ? -9.864 8.015 -0.060 1.00 94.19 200 ARG A N 1
ATOM 1664 C CA . ARG A 1 200 ? -8.535 7.531 0.324 1.00 94.19 200 ARG A CA 1
ATOM 1665 C C . ARG A 1 200 ? -7.535 8.677 0.247 1.00 94.19 200 ARG A C 1
ATOM 1667 O O . ARG A 1 200 ? -7.469 9.349 -0.775 1.00 94.19 200 ARG A O 1
ATOM 1674 N N . ALA A 1 201 ? -6.725 8.832 1.288 1.00 94.50 201 ALA A N 1
ATOM 1675 C CA . ALA A 1 201 ? -5.625 9.789 1.341 1.00 94.50 201 ALA A CA 1
ATOM 1676 C C . ALA A 1 201 ? -4.340 9.120 1.844 1.00 94.50 201 ALA A C 1
ATOM 1678 O O . ALA A 1 201 ? -4.391 8.123 2.571 1.00 94.50 201 ALA A O 1
ATOM 1679 N N . LYS A 1 202 ? -3.200 9.666 1.431 1.00 89.94 202 LYS A N 1
ATOM 1680 C CA . LYS A 1 202 ? -1.858 9.381 1.936 1.00 89.94 202 LYS A CA 1
ATOM 1681 C C . LYS A 1 202 ? -1.036 10.661 1.837 1.00 89.94 202 LYS A C 1
ATOM 1683 O O . LYS A 1 202 ? -1.300 11.405 0.868 1.00 89.94 202 LYS A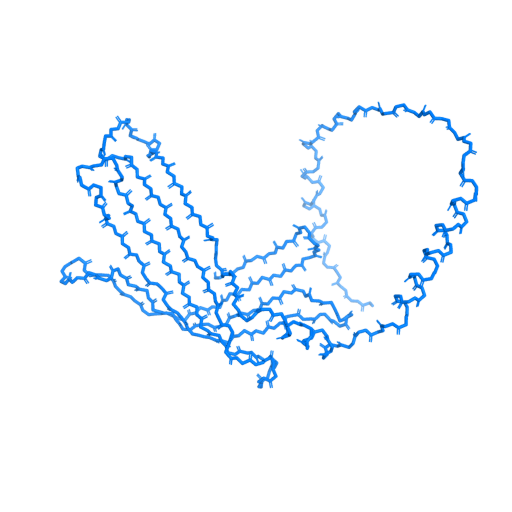 O 1
#

Foldseek 3Di:
DDDDDPPPVVVVVVVPPPDDDDDDDDDDDDDDPPPVVVVVVVVVVVVVVVVVVPPLPDLVNLLVVVQPDAQKDFDDDFDKDWDFDPPDDDDLQGTKIKTKDKMKGWDDRLPDPPSKTKIKIKMKIWIWSCSDVVTDTPWIKIKIKIWIKHFDADPSRHTFWIKIKIWIKIWGPDDDPPTDIDIDIDIKIWTDPDPVDIDIDD